Protein AF-A0A6A1VC28-F1 (afdb_monomer)

Solvent-accessible surface area (backbone atoms only — not comparable to full-atom values): 15682 Å² total; per-residue (Å²): 114,49,80,50,74,84,79,90,76,90,78,79,93,74,78,88,73,75,86,69,86,78,66,86,63,81,81,76,80,77,78,81,78,88,75,69,78,61,84,87,60,86,58,60,36,40,38,35,59,46,79,65,69,94,53,99,61,59,92,71,42,61,67,46,52,48,54,50,52,43,52,48,43,41,60,38,61,43,87,75,90,73,77,36,34,40,34,39,41,33,88,54,84,70,59,58,90,82,53,43,77,92,27,53,75,50,73,59,98,40,38,40,34,30,49,62,64,54,68,70,43,41,58,57,63,70,50,66,87,56,72,75,69,62,52,70,75,89,66,91,64,85,78,82,69,74,92,62,95,67,91,60,60,54,75,50,78,51,68,93,51,75,79,53,50,62,56,54,32,52,50,39,50,51,46,48,73,71,70,54,86,61,50,40,36,31,39,30,38,87,75,61,50,70,72,58,50,54,54,34,45,75,42,60,35,45,79,39,83,46,83,82,82,88,53,77,70,60,62,56,55,69,64,59,64,76,81,70,82,87,84,84,76,88,79,84,84,89,79,86,134

Nearest PDB structures (foldseek):
  6eql-assembly1_A  TM=7.906E-01  e=1.753E-03  Homo sapiens
  3usq-assembly1_A  TM=7.009E-01  e=9.261E-04  Oryctolagus cuniculus
  3v8z-assembly1_A  TM=6.984E-01  e=1.448E-03  Oryctolagus cuniculus
  3v91-assembly1_A  TM=7.271E-01  e=3.537E-03  Oryctolagus cuniculus
  3u2w-assembly1_A  TM=8.435E-01  e=8.643E-03  Homo sapiens

InterPro domains:
  IPR029044 Nucleotide-diphospho-sugar transferases [G3DSA:3.90.550.10] (148-233)
  IPR029044 Nucleotide-diphospho-sugar transferases [SSF53448] (149-220)
  IPR050587 GNT1/Glycosyltransferase 8 [PTHR11183] (60-217)

Radius of gyration: 25.9 Å; Cα contacts (8 Å, |Δi|>4): 248; chains: 1; bounding box: 63×84×58 Å

Organism: NCBI:txid262757

Structure (mmCIF, N/CA/C/O backbone):
data_AF-A0A6A1VC28-F1
#
_entry.id   AF-A0A6A1VC28-F1
#
loop_
_atom_site.group_PDB
_atom_site.id
_atom_site.type_symbol
_atom_site.label_atom_id
_atom_site.label_alt_id
_atom_site.label_comp_id
_atom_site.label_asym_id
_atom_site.label_entity_id
_atom_site.label_seq_id
_atom_site.pdbx_PDB_ins_code
_atom_site.Cartn_x
_atom_site.Cartn_y
_atom_site.Cartn_z
_atom_site.occupancy
_atom_site.B_iso_or_equiv
_atom_site.auth_seq_id
_atom_site.auth_comp_id
_atom_site.auth_asym_id
_atom_site.auth_atom_id
_atom_site.pdbx_PDB_model_num
ATOM 1 N N . MET A 1 1 ? -14.942 6.495 24.460 1.00 45.06 1 MET A N 1
ATOM 2 C CA . MET A 1 1 ? -15.465 6.037 23.156 1.00 45.06 1 MET A CA 1
ATOM 3 C C . MET A 1 1 ? -15.566 7.240 22.234 1.00 45.06 1 MET A C 1
ATOM 5 O O . MET A 1 1 ? -16.092 8.255 22.672 1.00 45.06 1 MET A O 1
ATOM 9 N N . LYS A 1 2 ? -15.018 7.169 21.015 1.00 62.69 2 LYS A N 1
ATOM 10 C CA . LYS A 1 2 ? -15.164 8.231 20.004 1.00 62.69 2 LYS A CA 1
ATOM 11 C C . LYS A 1 2 ? -15.854 7.648 18.775 1.00 62.69 2 LYS A C 1
ATOM 13 O O . LYS A 1 2 ? -15.396 6.627 18.265 1.00 62.69 2 LYS A O 1
ATOM 18 N N . VAL A 1 3 ? -16.956 8.271 18.365 1.00 65.94 3 VAL A N 1
ATOM 19 C CA . VAL A 1 3 ? -17.716 7.912 17.162 1.00 65.94 3 VAL A CA 1
ATOM 20 C C . VAL A 1 3 ? -17.261 8.832 16.035 1.00 65.94 3 VAL A C 1
ATOM 22 O O . VAL A 1 3 ? -17.147 10.041 16.242 1.00 65.94 3 VAL A O 1
ATOM 25 N N . ILE A 1 4 ? -16.933 8.255 14.882 1.00 67.50 4 ILE A N 1
ATOM 26 C CA . ILE A 1 4 ? -16.598 8.997 13.664 1.00 67.50 4 ILE A CA 1
ATOM 27 C C . ILE A 1 4 ? -17.710 8.731 12.649 1.00 67.50 4 ILE A C 1
ATOM 29 O O . ILE A 1 4 ? -17.839 7.606 12.161 1.00 67.50 4 ILE A O 1
ATOM 33 N N . ASP A 1 5 ? -18.470 9.775 12.330 1.00 46.88 5 ASP A N 1
ATOM 34 C CA . ASP A 1 5 ? -19.492 9.785 11.284 1.00 46.88 5 ASP A CA 1
ATOM 35 C C . ASP A 1 5 ? -19.112 10.796 10.192 1.00 46.88 5 ASP A C 1
ATOM 37 O O . ASP A 1 5 ? -18.352 11.737 10.432 1.00 46.88 5 ASP A O 1
ATOM 41 N N . LYS A 1 6 ? -19.617 10.591 8.970 1.00 43.94 6 LYS A N 1
ATOM 42 C CA . LYS A 1 6 ? -19.474 11.581 7.897 1.00 43.94 6 LYS A CA 1
ATOM 43 C C . LYS A 1 6 ? -20.422 12.752 8.150 1.00 43.94 6 LYS A C 1
ATOM 45 O O . LYS A 1 6 ? -21.631 12.561 8.065 1.00 43.94 6 LYS A O 1
ATOM 50 N N . GLU A 1 7 ? -19.884 13.956 8.309 1.00 37.84 7 GLU A N 1
ATOM 51 C CA . GLU A 1 7 ? -20.550 15.140 7.765 1.00 37.84 7 GLU A CA 1
ATOM 52 C C . GLU A 1 7 ? -20.275 15.177 6.259 1.00 37.84 7 GLU A C 1
ATOM 54 O O . GLU A 1 7 ? -19.157 14.956 5.789 1.00 37.84 7 GLU A O 1
ATOM 59 N N . THR A 1 8 ? -21.346 15.315 5.490 1.00 30.30 8 THR A N 1
ATOM 60 C CA . THR A 1 8 ? -21.352 15.280 4.032 1.00 30.30 8 THR A CA 1
ATOM 61 C C . THR A 1 8 ? -20.596 16.468 3.455 1.00 30.30 8 THR A C 1
ATOM 63 O O . THR A 1 8 ? -21.114 17.578 3.451 1.00 30.30 8 THR A O 1
ATOM 66 N N . GLU A 1 9 ? -19.424 16.216 2.877 1.00 31.88 9 GLU A N 1
ATOM 67 C CA . GLU A 1 9 ? -18.853 17.088 1.854 1.00 31.88 9 GLU A CA 1
ATOM 68 C C . GLU A 1 9 ? -18.898 16.335 0.519 1.00 31.88 9 GLU A C 1
ATOM 70 O O . GLU A 1 9 ? -18.236 15.314 0.313 1.00 31.88 9 GLU A O 1
ATOM 75 N N . THR A 1 10 ? -19.787 16.788 -0.362 1.00 27.52 10 THR A N 1
ATOM 76 C CA . THR A 1 10 ? -19.910 16.325 -1.743 1.00 27.52 10 THR A CA 1
ATOM 77 C C . THR A 1 10 ? -18.715 16.824 -2.542 1.00 27.52 10 THR A C 1
ATOM 79 O O . THR A 1 10 ? -18.535 18.033 -2.670 1.00 27.52 10 THR A O 1
ATOM 82 N N . ARG A 1 11 ? -17.928 15.918 -3.128 1.00 34.81 11 ARG A N 1
ATOM 83 C CA . ARG A 1 11 ? -17.074 16.257 -4.270 1.00 34.81 11 ARG A CA 1
ATOM 84 C C . ARG A 1 11 ? -17.215 15.219 -5.372 1.00 34.81 11 ARG A C 1
ATOM 86 O O . ARG A 1 11 ? -17.279 14.017 -5.111 1.00 34.81 11 ARG A O 1
ATOM 93 N N . GLU A 1 12 ? -17.363 15.754 -6.575 1.00 29.14 12 GLU A N 1
ATOM 94 C CA . GLU A 1 12 ? -17.651 15.066 -7.824 1.00 29.14 12 GLU A CA 1
ATOM 95 C C . GLU A 1 12 ? -16.444 14.279 -8.343 1.00 29.14 12 GLU A C 1
ATOM 97 O O . GLU A 1 12 ? -15.296 14.533 -7.980 1.00 29.14 12 GLU A O 1
ATOM 102 N N . ASN A 1 13 ? -16.752 13.295 -9.189 1.00 40.72 13 ASN A N 1
ATOM 103 C CA . ASN A 1 13 ? -15.807 12.450 -9.904 1.00 40.72 13 ASN A CA 1
ATOM 104 C C . ASN A 1 13 ? -14.750 13.284 -10.641 1.00 40.72 13 ASN A C 1
ATOM 106 O O . ASN A 1 13 ? -15.071 13.951 -11.620 1.00 40.72 13 ASN A O 1
ATOM 110 N N . GLN A 1 14 ? -13.482 13.114 -10.277 1.00 36.47 14 GLN A N 1
ATOM 111 C CA . GLN A 1 14 ? -12.381 13.292 -11.217 1.00 36.47 14 GLN A CA 1
ATOM 112 C C . GLN A 1 14 ? -11.717 11.934 -11.424 1.00 36.47 14 GLN A C 1
ATOM 114 O O . GLN A 1 14 ? -11.338 11.245 -10.473 1.00 36.47 14 GLN A O 1
ATOM 119 N N . GLY A 1 15 ? -11.723 11.503 -12.685 1.00 34.31 15 GLY A N 1
ATOM 120 C CA . GLY A 1 15 ? -11.126 10.254 -13.129 1.00 34.31 15 GLY A CA 1
ATOM 121 C C . GLY A 1 15 ? -9.631 10.234 -12.837 1.00 34.31 15 GLY A C 1
ATOM 122 O O . GLY A 1 15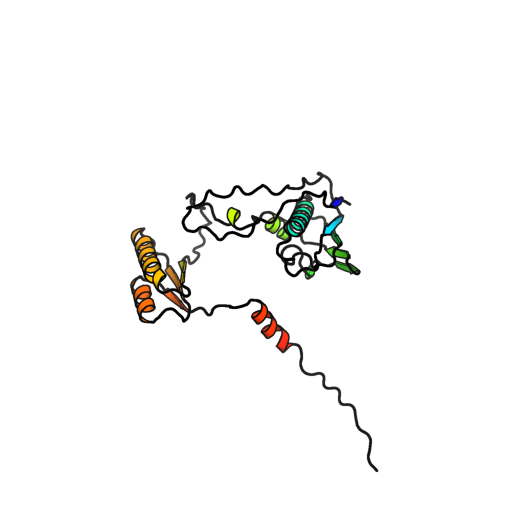 ? -8.983 11.270 -12.752 1.00 34.31 15 GLY A O 1
ATOM 123 N N . ILE A 1 16 ? -9.101 9.030 -12.651 1.00 35.44 16 ILE A N 1
ATOM 124 C CA . ILE A 1 16 ? -7.665 8.803 -12.520 1.00 35.44 16 ILE A CA 1
ATOM 125 C C . ILE A 1 16 ? -7.056 9.113 -13.888 1.00 35.44 16 ILE A C 1
ATOM 127 O O . ILE A 1 16 ? -7.179 8.299 -14.803 1.00 35.44 16 ILE A O 1
ATOM 131 N N . GLU A 1 17 ? -6.471 10.296 -14.033 1.00 38.69 17 GLU A N 1
ATOM 132 C CA . GLU A 1 17 ? -5.625 10.619 -15.177 1.00 38.69 17 GLU A CA 1
ATOM 133 C C . GLU A 1 17 ? -4.312 9.838 -15.068 1.00 38.69 17 GLU A C 1
ATOM 135 O O . GLU A 1 17 ? -3.842 9.515 -13.970 1.00 38.69 17 GLU A O 1
ATOM 140 N N . GLY A 1 18 ? -3.785 9.439 -16.227 1.00 45.19 18 GLY A N 1
ATOM 141 C CA . GLY A 1 18 ? -2.515 8.733 -16.328 1.00 45.19 18 GLY A CA 1
ATOM 142 C C . GLY A 1 18 ? -1.377 9.554 -15.728 1.00 45.19 18 GLY A C 1
ATOM 143 O O . GLY A 1 18 ? -1.487 10.763 -15.542 1.00 45.19 18 GLY A O 1
ATOM 144 N N . ILE A 1 19 ? -0.281 8.876 -15.401 1.00 47.19 19 ILE A N 1
ATOM 145 C CA . ILE A 1 19 ? 0.967 9.557 -15.070 1.00 47.19 19 ILE A CA 1
ATOM 146 C C . ILE A 1 19 ? 1.400 10.252 -16.363 1.00 47.19 19 ILE A C 1
ATOM 148 O O . ILE A 1 19 ? 1.674 9.575 -17.350 1.00 47.19 19 ILE A O 1
ATOM 152 N N . ASP A 1 20 ? 1.357 11.580 -16.373 1.00 42.03 20 ASP A N 1
ATOM 153 C CA . ASP A 1 20 ? 1.874 12.396 -17.466 1.00 42.03 20 ASP A CA 1
ATOM 154 C C . ASP A 1 20 ? 3.404 12.303 -17.446 1.00 42.03 20 ASP A C 1
ATOM 156 O O . ASP A 1 20 ? 4.078 13.015 -16.703 1.00 42.03 20 ASP A O 1
ATOM 160 N N . GLU A 1 21 ? 3.942 11.327 -18.182 1.00 52.62 21 GLU A N 1
ATOM 161 C CA . GLU A 1 21 ? 5.385 11.084 -18.287 1.00 52.62 21 GLU A CA 1
ATOM 162 C C . GLU A 1 21 ? 6.117 12.196 -19.060 1.00 52.62 21 GLU A C 1
ATOM 164 O O . GLU A 1 21 ? 7.345 12.258 -18.997 1.00 52.62 21 GLU A O 1
ATOM 169 N N . GLU A 1 22 ? 5.387 13.078 -19.754 1.00 56.31 22 GLU A N 1
ATOM 170 C CA . GLU A 1 22 ? 5.938 14.153 -20.588 1.00 56.31 22 GLU A CA 1
ATOM 171 C C . GLU A 1 22 ? 5.905 15.533 -19.891 1.00 56.31 22 GLU A C 1
ATOM 173 O O . GLU A 1 22 ? 6.433 16.499 -20.438 1.00 56.31 22 GLU A O 1
ATOM 178 N N . GLU A 1 23 ? 5.365 15.621 -18.661 1.00 51.72 23 GLU A N 1
ATOM 179 C CA . GLU A 1 23 ? 5.199 16.866 -17.876 1.00 51.72 23 GLU A CA 1
ATOM 180 C C . GLU A 1 23 ? 4.544 18.016 -18.680 1.00 51.72 23 GLU A C 1
ATOM 182 O O . GLU A 1 23 ? 4.812 19.196 -18.435 1.00 51.72 23 GLU A O 1
ATOM 187 N N . GLU A 1 24 ? 3.674 17.705 -19.647 1.00 47.59 24 GLU A N 1
ATOM 188 C CA . GLU A 1 24 ? 3.001 18.721 -20.468 1.00 47.59 24 GLU A CA 1
ATOM 189 C C . GLU A 1 24 ? 1.858 19.425 -19.714 1.00 47.59 24 GLU A C 1
ATOM 191 O O . GLU A 1 24 ? 1.453 20.535 -20.076 1.00 47.59 24 GLU A O 1
ATOM 196 N N . SER A 1 25 ? 1.340 18.807 -18.648 1.00 52.12 25 SER A N 1
ATOM 197 C CA . SER A 1 25 ? 0.241 19.329 -17.834 1.00 52.12 25 SER A CA 1
ATOM 198 C C . SER A 1 25 ? 0.698 19.985 -16.526 1.00 52.12 25 SER A C 1
ATOM 200 O O . SER A 1 25 ? 1.681 19.601 -15.888 1.00 52.12 25 SER A O 1
ATOM 202 N N . GLU A 1 26 ? -0.054 21.001 -16.084 1.00 52.16 26 GLU A N 1
ATOM 203 C CA . GLU A 1 26 ? 0.164 21.618 -14.776 1.00 52.16 26 GLU A CA 1
ATOM 204 C C . GLU A 1 26 ? 0.023 20.571 -13.666 1.00 52.16 26 GLU A C 1
ATOM 206 O O . GLU A 1 26 ? -1.022 19.942 -13.502 1.00 52.16 26 GLU A O 1
ATOM 211 N N . VAL A 1 27 ? 1.081 20.424 -12.865 1.00 53.28 27 VAL A N 1
ATOM 212 C CA . VAL A 1 27 ? 1.153 19.484 -11.746 1.00 53.28 27 VAL A CA 1
ATOM 213 C C . VAL A 1 27 ? -0.081 19.647 -10.836 1.00 53.28 27 VAL A C 1
ATOM 215 O O . VAL A 1 27 ? -0.171 20.641 -10.105 1.00 53.28 27 VAL A O 1
ATOM 218 N N . PRO A 1 28 ? -1.012 18.672 -10.786 1.00 52.62 28 PRO A N 1
ATOM 219 C CA . PRO A 1 28 ? -2.287 18.853 -10.100 1.00 52.62 28 PRO A CA 1
ATOM 220 C C . PRO A 1 28 ? -2.059 19.081 -8.607 1.00 52.62 28 PRO A C 1
ATOM 222 O O . PRO A 1 28 ? -1.334 18.326 -7.963 1.00 52.62 28 PRO A O 1
ATOM 225 N N . VAL A 1 29 ? -2.645 20.118 -8.010 1.00 56.31 29 VAL A N 1
ATOM 226 C CA . VAL A 1 29 ? -2.487 20.367 -6.569 1.00 56.31 29 VAL A CA 1
ATOM 227 C C . VAL A 1 29 ? -3.268 19.307 -5.797 1.00 56.31 29 VAL A C 1
ATOM 229 O O . VAL A 1 29 ? -4.498 19.306 -5.799 1.00 56.31 29 VAL A O 1
ATOM 232 N N . CYS A 1 30 ? -2.565 18.402 -5.111 1.00 55.56 30 CYS A N 1
ATOM 233 C CA . CYS A 1 30 ? -3.236 17.436 -4.249 1.00 55.56 30 CYS A CA 1
ATOM 234 C C . CYS A 1 30 ? -3.843 18.151 -3.034 1.00 55.56 30 CYS A C 1
ATOM 236 O O . CYS A 1 30 ? -3.103 18.772 -2.261 1.00 55.56 30 CYS A O 1
ATOM 238 N N . PRO A 1 31 ? -5.167 18.052 -2.821 1.00 63.78 31 PRO A N 1
ATOM 239 C CA . PRO A 1 31 ? -5.774 18.563 -1.607 1.00 63.78 31 PRO A CA 1
ATOM 240 C C . PRO A 1 31 ? -5.264 17.753 -0.414 1.00 63.78 31 PRO A C 1
ATOM 242 O O . PRO A 1 31 ? -5.161 16.526 -0.464 1.00 63.78 31 PRO A O 1
ATOM 245 N N . SER A 1 32 ? -4.948 18.441 0.681 1.00 64.38 32 SER A N 1
ATOM 246 C CA . SER A 1 32 ? -4.548 17.757 1.908 1.00 64.38 32 SER A CA 1
ATOM 247 C C . SER A 1 32 ? -5.741 17.016 2.509 1.00 64.38 32 SER A C 1
ATOM 249 O O . SER A 1 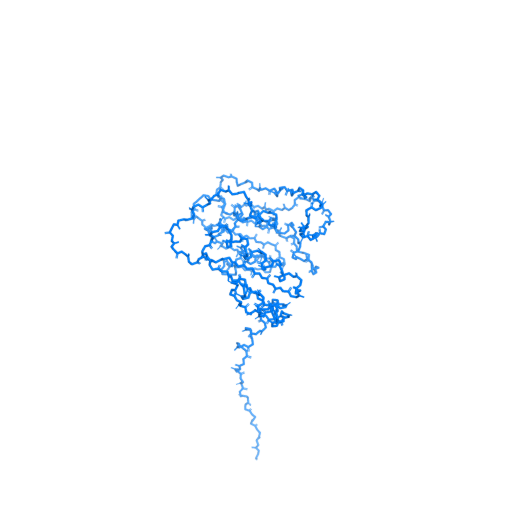32 ? -6.835 17.563 2.648 1.00 64.38 32 SER A O 1
ATOM 251 N N . LEU A 1 33 ? -5.535 15.750 2.874 1.00 66.50 33 LEU A N 1
ATOM 252 C CA . LEU A 1 33 ? -6.558 14.983 3.574 1.00 66.50 33 LEU A CA 1
ATOM 253 C C . LEU A 1 33 ? -6.699 15.512 5.012 1.00 66.50 33 LEU A C 1
ATOM 255 O O . LEU A 1 33 ? -5.687 15.606 5.721 1.00 66.50 33 LEU A O 1
ATOM 259 N N . PRO A 1 34 ? -7.922 15.816 5.486 1.00 69.81 34 PRO A N 1
ATOM 260 C CA . PRO A 1 34 ? -8.116 16.333 6.833 1.00 69.81 34 PRO A CA 1
ATOM 261 C C . PRO A 1 34 ? -7.683 15.292 7.873 1.00 69.81 34 PRO A C 1
ATOM 263 O O . PRO A 1 34 ? -8.232 14.198 7.967 1.00 69.81 34 PRO A O 1
ATOM 266 N N . LYS A 1 35 ? -6.664 15.612 8.676 1.00 70.94 35 LYS A N 1
ATOM 267 C CA . LYS A 1 35 ? -6.182 14.720 9.739 1.00 70.94 35 LYS A CA 1
ATOM 268 C C . LYS A 1 35 ? -6.944 14.994 11.031 1.00 70.94 35 LYS A C 1
ATOM 270 O O . LYS A 1 35 ? -6.901 16.103 11.565 1.00 70.94 35 LYS A O 1
ATOM 275 N N . LEU A 1 36 ? -7.595 13.967 11.574 1.00 73.69 36 LEU A N 1
ATOM 276 C CA . LEU A 1 36 ? -8.212 14.056 12.895 1.00 73.69 36 LEU A CA 1
ATOM 277 C C . LEU A 1 36 ? -7.126 14.224 13.962 1.00 73.69 36 LEU A C 1
ATOM 279 O O . LEU A 1 36 ? -6.265 13.361 14.131 1.00 73.69 36 LEU A O 1
ATOM 283 N N . LYS A 1 37 ? -7.188 15.322 14.720 1.00 68.88 37 LYS A N 1
ATOM 284 C CA . LYS A 1 37 ? -6.348 15.485 15.908 1.00 68.88 37 LYS A CA 1
ATOM 285 C C . LYS A 1 37 ? -6.863 14.567 17.016 1.00 68.88 37 LYS A C 1
ATOM 287 O O . LYS A 1 37 ? -8.043 14.597 17.382 1.00 68.88 37 LYS A O 1
ATOM 292 N N . GLY A 1 38 ? -5.964 13.736 17.541 1.00 66.69 38 GLY A N 1
ATOM 293 C CA . GLY A 1 38 ? -6.243 12.907 18.704 1.00 66.69 38 GLY A CA 1
ATOM 294 C C . GLY A 1 38 ? -6.594 13.791 19.904 1.00 66.69 38 GLY A C 1
ATOM 295 O O . GLY A 1 38 ? -5.938 14.811 20.107 1.00 66.69 38 GLY A O 1
ATOM 296 N N . PRO A 1 39 ? -7.607 13.439 20.710 1.00 65.69 39 PRO A N 1
ATOM 297 C CA . PRO A 1 39 ? -8.120 14.310 21.768 1.00 65.69 39 PRO A CA 1
ATOM 298 C C . PRO A 1 39 ? -7.169 14.466 22.974 1.00 65.69 39 PRO A C 1
ATOM 300 O O . PRO A 1 39 ? -7.602 14.909 24.030 1.00 65.69 39 PRO A O 1
ATOM 303 N N . GLY A 1 40 ? -5.896 14.063 22.871 1.00 65.12 40 GLY A N 1
ATOM 304 C CA . GLY A 1 40 ? -4.913 14.078 23.966 1.00 65.12 40 GLY A CA 1
ATOM 305 C C . GLY A 1 40 ? -5.215 13.106 25.115 1.00 65.12 40 GLY A C 1
ATOM 306 O O . GLY A 1 40 ? -4.324 12.784 25.894 1.00 65.12 40 GLY A O 1
ATOM 307 N N . ILE A 1 41 ? -6.448 12.605 25.186 1.00 68.31 41 ILE A N 1
ATOM 308 C CA . ILE A 1 41 ? -6.937 11.595 26.121 1.00 68.31 41 ILE A CA 1
ATOM 309 C C . ILE A 1 41 ? -6.822 10.187 25.537 1.00 68.31 41 ILE A C 1
ATOM 311 O O . ILE A 1 41 ? -6.838 9.975 24.320 1.00 68.31 41 ILE A O 1
ATOM 315 N N . ARG A 1 42 ? -6.743 9.208 26.436 1.00 74.12 42 ARG A N 1
ATOM 316 C CA . ARG A 1 42 ? -6.736 7.786 26.101 1.00 74.12 42 ARG A CA 1
ATOM 317 C C . ARG A 1 42 ? -8.095 7.358 25.534 1.00 74.12 42 ARG A C 1
ATOM 319 O O . ARG A 1 42 ? -9.139 7.708 26.078 1.00 74.12 42 ARG A O 1
ATOM 326 N N . LEU A 1 43 ? -8.071 6.592 24.443 1.00 78.75 43 LEU A N 1
ATOM 327 C CA . LEU A 1 43 ? -9.258 6.019 23.809 1.00 78.75 43 LEU A CA 1
ATOM 328 C C . LEU A 1 43 ? -9.148 4.493 23.813 1.00 78.75 43 LEU A C 1
ATOM 330 O O . LEU A 1 43 ? -8.328 3.940 23.087 1.00 78.75 43 LEU A O 1
ATOM 334 N N . ASP A 1 44 ? -9.986 3.821 24.603 1.00 83.94 44 ASP A N 1
ATOM 335 C CA . ASP A 1 44 ? -10.010 2.349 24.648 1.00 83.94 44 ASP A CA 1
ATOM 336 C C . ASP A 1 44 ? -10.852 1.734 23.516 1.00 83.94 44 ASP A C 1
ATOM 338 O O . ASP A 1 44 ? -10.614 0.595 23.114 1.00 83.94 44 ASP A O 1
ATOM 342 N N . LEU A 1 45 ? -11.815 2.498 22.980 1.00 89.31 45 LEU A N 1
ATOM 343 C CA . LEU A 1 45 ? -12.700 2.096 21.885 1.00 89.31 45 LEU A CA 1
ATOM 344 C C . LEU A 1 45 ? -12.945 3.254 20.909 1.00 89.31 45 LEU A C 1
AT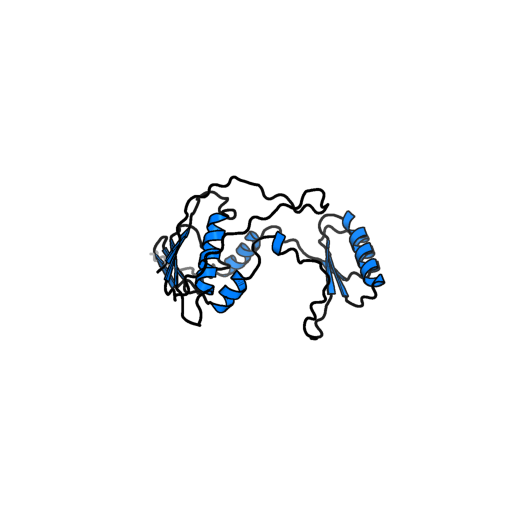OM 346 O O . LEU A 1 45 ? -13.370 4.349 21.308 1.00 89.31 45 LEU A O 1
ATOM 350 N N . ILE A 1 46 ? -12.726 2.978 19.626 1.00 90.94 46 ILE A N 1
ATOM 351 C CA . ILE 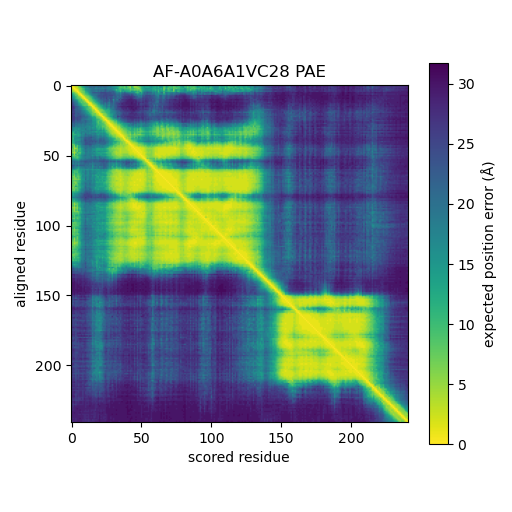A 1 46 ? -13.011 3.862 18.494 1.00 90.94 46 ILE A CA 1
ATOM 352 C C . ILE A 1 46 ? -14.065 3.171 17.629 1.00 90.94 46 ILE A C 1
ATOM 354 O O . ILE A 1 46 ? -13.830 2.069 17.145 1.00 90.94 46 ILE A O 1
ATOM 358 N N . ALA A 1 47 ? -15.218 3.807 17.437 1.00 93.44 47 ALA A N 1
ATOM 359 C CA . ALA A 1 47 ? -16.302 3.273 16.620 1.00 93.44 47 ALA A CA 1
ATOM 360 C C . ALA A 1 47 ? -16.446 4.094 15.336 1.00 93.44 47 ALA A C 1
ATOM 362 O O . ALA A 1 47 ? -16.433 5.326 15.369 1.00 93.44 47 ALA A O 1
ATOM 363 N N . VAL A 1 48 ? -16.567 3.411 14.201 1.00 93.31 48 VAL A N 1
ATOM 364 C CA . VAL A 1 48 ? -16.566 4.030 12.874 1.00 93.31 48 VAL A CA 1
ATOM 365 C C . VAL A 1 48 ? -17.649 3.397 12.022 1.00 93.31 48 VAL A C 1
ATOM 367 O O . VAL A 1 48 ? -17.646 2.187 11.781 1.00 93.31 48 VAL A O 1
ATOM 370 N N . LYS A 1 49 ? -18.559 4.220 11.507 1.00 93.12 49 LYS A N 1
ATOM 371 C CA . LYS A 1 49 ? -19.546 3.783 10.524 1.00 93.12 49 LYS A CA 1
ATOM 372 C C . LYS A 1 49 ? -18.975 3.989 9.127 1.00 93.12 49 LYS A C 1
ATOM 374 O O . LYS A 1 49 ? -18.785 5.121 8.688 1.00 93.12 49 LYS A O 1
ATOM 379 N N . LEU A 1 50 ? -18.680 2.898 8.419 1.00 90.06 50 LEU A N 1
ATOM 380 C CA . LEU A 1 50 ? -18.115 3.001 7.072 1.00 90.06 50 LEU A CA 1
ATOM 381 C C . LEU A 1 50 ? -19.223 2.945 6.018 1.00 90.06 50 LEU A C 1
ATOM 383 O O . LEU A 1 50 ? -20.046 2.022 6.051 1.00 90.06 50 LEU A O 1
ATOM 387 N N . PRO A 1 51 ? -19.222 3.870 5.041 1.00 87.31 51 PRO A N 1
ATOM 388 C CA . PRO A 1 51 ? -20.093 3.746 3.883 1.00 87.31 51 PRO A CA 1
ATOM 389 C C . PRO A 1 51 ? -19.749 2.454 3.131 1.00 87.31 51 PRO A C 1
ATOM 391 O O . PRO A 1 51 ? -18.588 2.053 3.033 1.00 87.31 51 PRO A O 1
ATOM 394 N N . CYS A 1 52 ? -20.771 1.788 2.611 1.00 83.81 52 CYS A N 1
ATOM 395 C CA . CYS A 1 52 ? -20.626 0.598 1.788 1.00 83.81 52 CYS A CA 1
ATOM 396 C C . CYS A 1 52 ? -21.627 0.718 0.645 1.00 83.81 52 CYS A C 1
ATOM 398 O O . CYS A 1 52 ? -22.835 0.643 0.870 1.00 83.81 52 CYS A O 1
ATOM 400 N N . ARG A 1 53 ? -21.119 0.990 -0.560 1.00 77.38 53 ARG A N 1
ATOM 401 C CA . ARG A 1 53 ? -21.907 0.960 -1.794 1.00 77.38 53 ARG A CA 1
ATOM 402 C C . ARG A 1 53 ? -21.835 -0.456 -2.362 1.00 77.38 53 ARG A C 1
ATOM 404 O O . ARG A 1 53 ? -20.757 -1.039 -2.389 1.00 77.38 53 ARG A O 1
ATOM 411 N N . ASN A 1 54 ? -22.969 -0.986 -2.815 1.00 66.50 54 ASN A N 1
ATOM 412 C CA . ASN A 1 54 ? -23.060 -2.328 -3.406 1.00 66.50 54 ASN A CA 1
ATOM 413 C C . ASN A 1 54 ? -22.610 -2.366 -4.882 1.00 66.50 54 ASN A C 1
ATOM 415 O O . ASN A 1 54 ? -22.729 -3.392 -5.541 1.00 66.50 54 ASN A O 1
ATOM 419 N N . GLU A 1 55 ? -22.120 -1.248 -5.415 1.00 59.41 55 GLU A N 1
ATOM 420 C CA . GLU A 1 55 ? -21.674 -1.108 -6.800 1.00 59.41 55 GLU A CA 1
ATOM 421 C C . GLU A 1 55 ? -20.209 -1.553 -6.935 1.00 59.41 55 GLU A C 1
ATOM 423 O O . GLU A 1 55 ? -19.385 -1.288 -6.055 1.00 59.41 55 GLU A O 1
ATOM 428 N N . GLY A 1 56 ? -19.858 -2.194 -8.056 1.00 55.16 56 GLY A N 1
ATOM 429 C CA . GLY A 1 56 ? -18.532 -2.778 -8.337 1.00 55.16 56 GLY A CA 1
ATOM 430 C C . GLY A 1 56 ? -17.322 -1.827 -8.268 1.00 55.16 56 GLY A C 1
ATOM 431 O O . GLY A 1 56 ? -16.194 -2.273 -8.437 1.00 55.16 56 GLY A O 1
ATOM 432 N N . ASN A 1 57 ? -17.527 -0.544 -7.954 1.00 56.09 57 ASN A N 1
ATOM 433 C CA . ASN A 1 57 ? -16.504 0.495 -7.790 1.00 56.09 57 ASN A CA 1
ATOM 434 C C . ASN A 1 57 ? -16.119 0.775 -6.320 1.00 56.09 57 ASN A C 1
ATOM 436 O O . ASN A 1 57 ? -15.593 1.842 -6.001 1.00 56.09 57 ASN A O 1
ATOM 440 N N . TRP A 1 58 ? -16.352 -0.163 -5.397 1.00 55.84 58 TRP A N 1
ATOM 441 C CA . TRP A 1 58 ? -16.047 0.012 -3.967 1.00 55.84 58 TRP A CA 1
ATOM 442 C C . TRP A 1 58 ? -14.560 0.268 -3.650 1.00 55.84 58 TRP A C 1
ATOM 444 O O . TRP A 1 58 ? -14.265 0.827 -2.592 1.00 55.84 58 TRP A O 1
ATOM 454 N N . SER A 1 59 ? -13.627 -0.108 -4.538 1.00 55.56 59 SER A N 1
ATOM 455 C CA . SER A 1 59 ? -12.185 0.155 -4.372 1.00 55.56 59 SER A CA 1
ATOM 456 C C . SER A 1 59 ? -11.811 1.633 -4.544 1.00 55.56 59 SER A C 1
ATOM 458 O O . SER A 1 59 ? -10.739 2.041 -4.105 1.00 55.56 59 SER A O 1
ATOM 460 N N . ARG A 1 60 ? -12.704 2.443 -5.132 1.00 64.62 60 ARG A N 1
ATOM 461 C CA . ARG A 1 60 ? -12.511 3.880 -5.383 1.00 64.62 60 ARG A CA 1
ATOM 462 C C . ARG A 1 60 ? -13.245 4.786 -4.389 1.00 64.62 60 ARG A C 1
ATOM 464 O O . ARG A 1 60 ? -13.293 5.996 -4.587 1.00 64.62 60 ARG A O 1
ATOM 471 N N . ASP A 1 61 ? -13.815 4.242 -3.310 1.00 76.44 61 ASP A N 1
ATOM 472 C CA . ASP A 1 61 ? -14.467 5.067 -2.284 1.00 76.44 61 ASP A CA 1
ATOM 473 C C . ASP A 1 61 ? -13.414 5.764 -1.403 1.0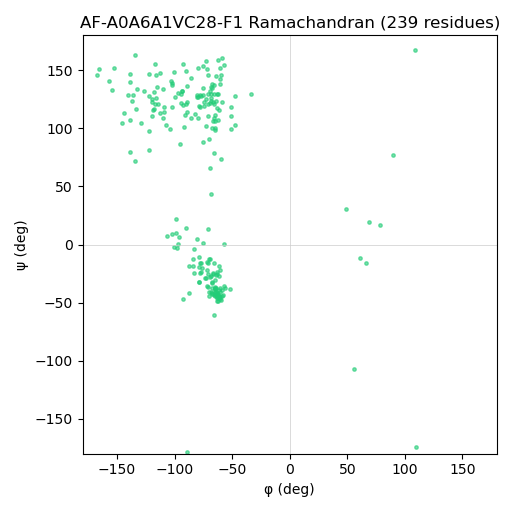0 76.44 61 ASP A C 1
ATOM 475 O O . ASP A 1 61 ? -12.996 5.263 -0.353 1.00 76.44 61 ASP A O 1
ATOM 479 N N . VAL A 1 62 ? -12.994 6.952 -1.851 1.00 79.62 62 VAL A N 1
ATOM 480 C CA . VAL A 1 62 ? -12.037 7.835 -1.163 1.00 79.62 62 VAL A CA 1
ATOM 481 C C . VAL A 1 62 ? -12.463 8.090 0.275 1.00 79.62 62 VAL A C 1
ATOM 483 O O . VAL A 1 62 ? -11.640 8.118 1.185 1.00 79.62 62 VAL A O 1
ATOM 486 N N . ALA A 1 63 ? -13.759 8.234 0.515 1.00 82.62 63 ALA A N 1
ATOM 487 C CA . ALA A 1 63 ? -14.256 8.596 1.823 1.00 82.62 63 ALA A CA 1
ATOM 488 C C . ALA A 1 63 ? -14.275 7.392 2.784 1.00 82.62 63 ALA A C 1
ATOM 490 O O . ALA A 1 63 ? -14.007 7.549 3.976 1.00 82.62 63 ALA A O 1
ATOM 491 N N . ARG A 1 64 ? -14.506 6.172 2.280 1.00 87.12 64 ARG A N 1
ATOM 492 C CA . ARG A 1 64 ? -14.278 4.927 3.035 1.00 87.12 64 ARG A CA 1
ATOM 493 C C . ARG A 1 64 ? -12.800 4.724 3.365 1.00 87.12 64 ARG A C 1
ATOM 495 O O . ARG A 1 64 ? -12.491 4.277 4.471 1.00 87.12 64 ARG A O 1
ATOM 502 N N . LEU A 1 65 ? -11.900 5.015 2.426 1.00 86.06 65 LEU A N 1
ATOM 503 C CA . LEU A 1 65 ? -10.455 4.955 2.655 1.00 86.06 65 LEU A CA 1
ATOM 504 C C . LEU A 1 65 ? -10.040 5.971 3.726 1.00 86.06 65 LEU A C 1
ATOM 506 O O . LEU A 1 65 ? -9.384 5.615 4.704 1.00 86.06 65 LEU A O 1
ATOM 510 N N . HIS A 1 66 ? -10.495 7.212 3.579 1.00 86.00 66 HIS A N 1
ATOM 511 C CA . HIS A 1 66 ? -10.182 8.306 4.483 1.00 86.00 66 HIS A CA 1
ATOM 512 C C . HIS A 1 66 ? -10.633 8.023 5.921 1.00 86.00 66 HIS A C 1
ATOM 514 O O . HIS A 1 66 ? -9.830 8.148 6.842 1.00 86.00 66 HIS A O 1
ATOM 520 N N . LEU A 1 67 ? -11.871 7.555 6.126 1.00 90.12 67 LEU A N 1
ATOM 521 C CA . LEU A 1 67 ? -12.375 7.188 7.457 1.00 90.12 67 LEU A CA 1
ATOM 522 C C . LEU A 1 67 ? -11.533 6.095 8.123 1.00 90.12 67 LEU A C 1
ATOM 524 O O . LEU A 1 67 ? -11.276 6.149 9.323 1.00 90.12 67 LEU A O 1
ATOM 528 N N . GLN A 1 68 ? -11.086 5.109 7.347 1.00 90.88 68 GLN A N 1
ATOM 529 C CA . GLN A 1 68 ? -10.256 4.020 7.855 1.00 90.88 68 GLN A CA 1
ATOM 530 C C . GLN A 1 68 ? -8.847 4.486 8.228 1.00 90.88 68 GLN A C 1
ATOM 532 O O . GLN A 1 68 ? -8.349 4.103 9.286 1.00 90.88 68 GLN A O 1
ATOM 537 N N . ILE A 1 69 ? -8.230 5.350 7.418 1.00 89.81 69 ILE A N 1
ATOM 538 C CA . ILE A 1 69 ? -6.931 5.964 7.734 1.00 89.81 69 ILE A CA 1
ATOM 539 C C . ILE A 1 69 ? -7.055 6.877 8.957 1.00 89.81 69 ILE A C 1
ATOM 541 O O . ILE A 1 69 ? -6.210 6.830 9.847 1.00 89.81 69 ILE A O 1
ATOM 545 N N . ALA A 1 70 ? -8.124 7.667 9.046 1.00 89.38 70 ALA A N 1
ATOM 546 C CA . ALA A 1 70 ? -8.376 8.548 10.179 1.00 89.38 70 ALA A CA 1
ATOM 547 C C . ALA A 1 70 ? -8.572 7.754 11.483 1.00 89.38 70 ALA A C 1
ATOM 549 O O . ALA A 1 70 ? -8.003 8.108 12.517 1.00 89.38 70 ALA A O 1
ATOM 550 N N . ALA A 1 71 ? -9.310 6.642 11.432 1.00 91.00 71 ALA A N 1
ATOM 551 C CA . ALA A 1 71 ? -9.484 5.735 12.563 1.00 91.00 71 ALA A CA 1
ATOM 552 C C . ALA A 1 71 ? -8.167 5.063 12.981 1.00 91.00 71 ALA A C 1
ATOM 554 O O . ALA A 1 71 ? -7.844 5.021 14.169 1.00 91.00 71 ALA A O 1
ATOM 555 N N . ALA A 1 72 ? -7.381 4.593 12.007 1.00 90.81 72 ALA A N 1
ATOM 556 C CA . ALA A 1 72 ? -6.058 4.025 12.244 1.00 90.81 72 ALA A CA 1
ATOM 557 C C . ALA A 1 72 ? -5.105 5.053 12.872 1.00 90.81 72 ALA A C 1
ATOM 559 O O . ALA A 1 72 ? -4.438 4.749 13.859 1.00 90.8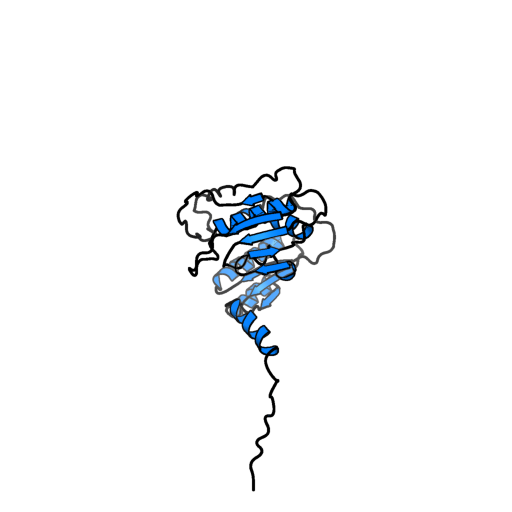1 72 ALA A O 1
ATOM 560 N N . GLY A 1 73 ? -5.085 6.285 12.358 1.00 88.69 73 GLY A N 1
ATOM 561 C CA . GLY A 1 73 ? -4.280 7.378 12.900 1.00 88.69 73 GLY A CA 1
ATOM 562 C C . GLY A 1 73 ? -4.692 7.779 14.310 1.00 88.69 73 GLY A C 1
ATOM 563 O O . GLY A 1 73 ? -3.832 8.025 15.154 1.00 88.69 73 GLY A O 1
ATOM 564 N N . LEU A 1 74 ? -5.990 7.759 14.609 1.00 88.19 74 LEU A N 1
ATOM 565 C CA . LEU A 1 74 ? -6.490 8.021 15.954 1.00 88.19 74 LEU A CA 1
ATOM 566 C C . LEU A 1 74 ?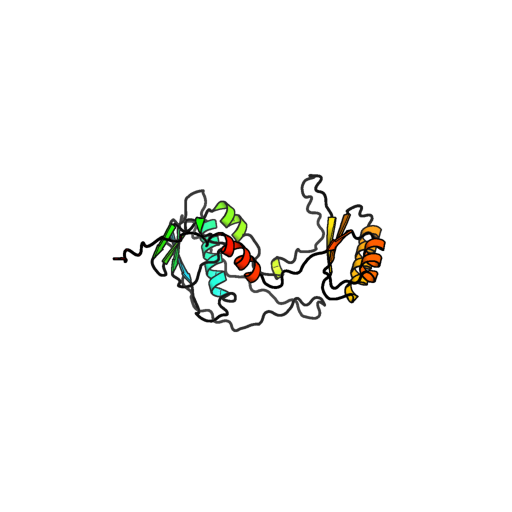 -6.060 6.929 16.945 1.00 88.19 74 LEU A C 1
ATOM 568 O O . LEU A 1 74 ? -5.613 7.247 18.047 1.00 88.19 74 LEU A O 1
ATOM 572 N N . ALA A 1 75 ? -6.142 5.657 16.545 1.00 88.12 75 ALA A N 1
ATOM 573 C CA . ALA A 1 75 ? -5.667 4.534 17.350 1.00 88.12 75 ALA A CA 1
ATOM 574 C C . ALA A 1 75 ? -4.147 4.607 17.580 1.00 88.12 75 ALA A C 1
ATOM 576 O O . ALA A 1 75 ? -3.669 4.478 18.710 1.00 88.12 75 ALA A O 1
ATOM 577 N N . ALA A 1 76 ? -3.396 4.902 16.517 1.00 87.19 76 ALA A N 1
ATOM 578 C CA . ALA A 1 76 ? -1.946 5.062 16.525 1.00 87.19 76 ALA A CA 1
ATOM 579 C C . ALA A 1 76 ? -1.467 6.263 17.368 1.00 87.19 76 ALA A C 1
ATOM 581 O O . ALA A 1 76 ? -0.386 6.198 17.957 1.00 87.19 76 ALA A O 1
ATOM 582 N N . SER A 1 77 ? -2.271 7.331 17.462 1.00 80.94 77 SER A N 1
ATOM 583 C CA . SER A 1 77 ? -1.973 8.554 18.225 1.00 80.94 77 SER A CA 1
ATOM 584 C C . SER A 1 77 ? -2.033 8.369 19.745 1.00 80.94 77 SER A C 1
ATOM 586 O O . SER A 1 77 ? -1.567 9.247 20.477 1.00 80.94 77 SER A O 1
ATOM 588 N N . SER A 1 78 ? -2.622 7.280 20.243 1.00 73.31 78 SER A N 1
ATOM 589 C CA . SER A 1 78 ? -2.635 6.998 21.678 1.00 73.31 78 SER A CA 1
ATOM 590 C C . SER A 1 78 ? -1.199 6.806 22.186 1.00 73.31 78 SER A C 1
ATOM 592 O O . SER A 1 78 ? -0.406 6.084 21.581 1.00 73.31 78 SER A O 1
ATOM 594 N N . LYS A 1 79 ? -0.818 7.498 23.268 1.00 65.19 79 LYS A N 1
ATOM 595 C CA . LYS A 1 79 ? 0.515 7.359 23.876 1.00 65.19 79 LYS A CA 1
ATOM 596 C C . LYS A 1 79 ? 0.548 6.105 24.754 1.00 65.19 79 LYS A C 1
ATOM 598 O O . LYS A 1 79 ? -0.298 5.943 25.629 1.00 65.19 79 LYS A O 1
ATOM 603 N N . GLY A 1 80 ? 1.545 5.247 24.538 1.00 64.50 80 GLY A N 1
ATOM 604 C CA . GLY A 1 80 ? 1.766 4.016 25.307 1.00 64.50 80 GLY A CA 1
ATOM 605 C C . GLY A 1 80 ? 1.488 2.726 24.529 1.00 64.50 80 GLY A C 1
ATOM 606 O O . GLY A 1 80 ? 1.253 2.754 23.319 1.00 64.50 80 GLY A O 1
ATOM 607 N N . LEU A 1 81 ? 1.565 1.601 25.248 1.00 64.56 81 LEU A N 1
ATOM 608 C CA . LEU A 1 81 ? 1.360 0.231 24.750 1.00 64.56 81 LEU A CA 1
ATOM 609 C C . LEU A 1 81 ? -0.056 -0.305 25.044 1.00 64.56 81 LEU A C 1
ATOM 611 O O . LEU A 1 81 ? -0.311 -1.501 24.916 1.00 64.56 81 LEU A O 1
ATOM 615 N N . TYR A 1 82 ? -0.965 0.560 25.502 1.00 73.44 82 TYR A N 1
ATOM 616 C CA . TYR A 1 82 ? -2.308 0.149 25.897 1.00 73.44 82 TYR A CA 1
ATOM 617 C C . TYR A 1 82 ? -3.127 -0.292 24.678 1.00 73.44 82 TYR A C 1
ATOM 619 O O . TYR A 1 82 ? -3.099 0.390 23.654 1.00 73.44 82 TYR A O 1
ATOM 627 N N . PRO A 1 83 ? -3.868 -1.409 24.771 1.00 79.38 83 PRO A N 1
ATOM 628 C CA . PRO A 1 83 ? -4.651 -1.909 23.651 1.00 79.38 83 PRO A CA 1
ATOM 629 C C . PRO A 1 83 ? -5.819 -0.965 23.346 1.00 79.38 83 PRO A C 1
ATOM 631 O O . PRO A 1 83 ? -6.602 -0.637 24.236 1.00 79.38 83 PRO A O 1
ATOM 634 N N . ALA A 1 84 ? -5.957 -0.572 22.081 1.00 87.19 84 ALA A N 1
ATOM 635 C CA . ALA A 1 84 ? -7.131 0.128 21.569 1.00 87.19 84 ALA A CA 1
ATOM 636 C C . ALA A 1 84 ? -7.998 -0.847 20.764 1.00 87.19 84 ALA A C 1
ATOM 638 O O . ALA A 1 84 ? -7.469 -1.668 20.013 1.00 87.19 84 ALA A O 1
ATOM 639 N N . HIS A 1 85 ? -9.318 -0.742 20.900 1.00 92.06 85 HIS A N 1
ATOM 640 C CA . HIS A 1 85 ? -10.276 -1.502 20.101 1.00 92.06 85 HIS A CA 1
ATOM 641 C C . HIS A 1 85 ? -10.874 -0.612 19.012 1.00 92.06 85 HIS A C 1
ATOM 643 O O . HIS A 1 85 ? -11.203 0.552 19.260 1.00 92.06 85 HIS A O 1
ATOM 649 N N . LEU A 1 86 ? -11.035 -1.159 17.809 1.00 93.31 86 LEU A N 1
ATOM 650 C CA . LEU A 1 86 ? -11.731 -0.497 16.708 1.00 93.31 86 LEU A CA 1
ATOM 651 C C . LEU A 1 86 ? -12.981 -1.284 16.346 1.00 93.31 86 LEU A C 1
ATOM 653 O O . LEU A 1 86 ? -12.901 -2.470 16.050 1.00 93.31 86 LEU A O 1
ATOM 657 N N . LEU A 1 87 ? -14.123 -0.609 16.335 1.00 95.44 87 LEU A N 1
ATOM 658 C CA . LEU A 1 87 ? -15.402 -1.162 15.920 1.00 95.44 87 LEU A CA 1
ATOM 659 C C . LEU A 1 87 ? -15.811 -0.542 14.584 1.00 95.44 87 LEU A C 1
ATOM 661 O O . LEU A 1 87 ? -16.100 0.652 14.520 1.00 95.44 87 LEU A O 1
ATOM 665 N N . PHE A 1 88 ? -15.870 -1.347 13.529 1.00 94.88 88 PHE A N 1
ATOM 666 C CA . PHE A 1 88 ? -16.399 -0.928 12.235 1.00 94.88 88 PHE A CA 1
ATOM 667 C C . PHE A 1 88 ? -17.833 -1.407 12.063 1.00 94.88 88 PHE A C 1
ATOM 669 O O . PHE A 1 88 ? -18.106 -2.598 12.173 1.00 94.88 88 PHE A O 1
ATOM 676 N N . VAL A 1 89 ? -18.740 -0.488 11.741 1.00 94.75 89 VAL A N 1
ATOM 677 C CA . VAL A 1 89 ? -20.123 -0.814 11.377 1.00 94.75 89 VAL A CA 1
ATOM 678 C C . VAL A 1 89 ? -20.265 -0.676 9.868 1.00 94.75 89 VAL A C 1
ATOM 680 O O . VAL A 1 89 ? -20.359 0.437 9.344 1.00 94.75 89 VAL A O 1
ATOM 683 N N . THR A 1 90 ? -20.216 -1.802 9.156 1.00 90.62 90 THR A N 1
ATOM 684 C CA . THR A 1 90 ? -20.293 -1.852 7.693 1.00 90.62 90 THR A CA 1
ATOM 685 C C . THR A 1 90 ? -20.565 -3.258 7.152 1.00 90.62 90 THR A C 1
ATOM 687 O O . THR A 1 90 ? -20.173 -4.263 7.743 1.00 90.62 90 THR A O 1
ATOM 690 N N . LYS A 1 91 ? -21.222 -3.329 5.988 1.00 88.00 91 LYS A N 1
ATOM 691 C CA . LYS A 1 91 ? -21.407 -4.576 5.223 1.00 88.00 91 LYS A CA 1
ATOM 692 C C . LYS A 1 91 ? -20.143 -4.972 4.446 1.00 88.00 91 LYS A C 1
ATOM 694 O O . LYS A 1 91 ? -19.950 -6.140 4.133 1.00 88.00 91 LYS A O 1
ATOM 699 N N . CYS A 1 92 ? -19.291 -3.997 4.128 1.00 86.00 92 CYS A N 1
ATOM 700 C CA . CYS A 1 92 ? -18.098 -4.176 3.308 1.00 86.00 92 CYS A CA 1
ATOM 701 C C . CYS A 1 92 ? -16.876 -4.535 4.167 1.00 86.00 92 CYS A C 1
ATOM 703 O O . CYS A 1 92 ? -16.736 -4.044 5.281 1.00 86.00 92 CYS A O 1
ATOM 705 N N . PHE A 1 93 ? -15.935 -5.310 3.626 1.00 85.56 93 PHE A N 1
ATOM 706 C CA . PHE A 1 93 ? -14.734 -5.718 4.364 1.00 85.56 93 PHE A CA 1
ATOM 707 C C . PHE A 1 93 ? -13.779 -4.535 4.655 1.00 85.56 93 PHE A C 1
ATOM 709 O O . PHE A 1 93 ? -13.386 -3.841 3.713 1.00 85.56 93 PHE A O 1
ATOM 716 N N . PRO A 1 94 ? -13.368 -4.261 5.907 1.00 89.50 94 PRO A N 1
ATOM 717 C CA . PRO A 1 94 ? -12.340 -3.252 6.200 1.00 89.50 94 PRO A CA 1
ATOM 718 C C . PRO A 1 94 ? -11.015 -3.539 5.471 1.00 89.50 94 PRO A C 1
ATOM 720 O O . PRO A 1 94 ? -10.727 -4.675 5.128 1.00 89.50 94 PRO A O 1
ATOM 723 N N . ILE A 1 95 ? -10.192 -2.526 5.195 1.00 87.12 95 ILE A N 1
ATOM 724 C CA . ILE A 1 95 ? -8.988 -2.662 4.360 1.00 87.12 95 ILE A CA 1
ATOM 725 C C . ILE A 1 95 ? -8.010 -3.654 5.014 1.00 87.12 95 ILE A C 1
ATOM 727 O O . ILE A 1 95 ? -7.440 -3.323 6.059 1.00 87.12 95 ILE A O 1
ATOM 731 N N . PRO A 1 96 ? -7.725 -4.811 4.379 1.00 84.56 96 PRO A N 1
ATOM 732 C CA . PRO A 1 96 ? -6.906 -5.864 4.985 1.00 84.56 96 PRO A CA 1
ATOM 733 C C . PRO A 1 96 ? -5.473 -5.418 5.304 1.00 84.56 96 PRO A C 1
ATOM 735 O O . PRO A 1 96 ? -4.829 -5.953 6.207 1.00 84.56 96 PRO A O 1
ATOM 738 N N . ASN A 1 97 ? -4.957 -4.430 4.560 1.00 84.88 97 ASN A N 1
ATOM 739 C CA . ASN A 1 97 ? -3.621 -3.886 4.789 1.00 84.88 97 ASN A CA 1
ATOM 740 C C . ASN A 1 97 ? -3.533 -3.135 6.131 1.00 84.88 97 ASN A C 1
ATOM 742 O O . ASN A 1 97 ? -2.530 -3.256 6.832 1.00 84.88 97 ASN A O 1
ATOM 746 N N . LEU A 1 98 ? -4.579 -2.407 6.533 1.00 88.56 98 LEU A N 1
ATOM 747 C CA . LEU A 1 98 ? -4.618 -1.706 7.822 1.00 88.56 98 LEU A CA 1
ATOM 748 C C . LEU A 1 98 ? -5.145 -2.600 8.948 1.00 88.56 98 LEU A C 1
ATOM 750 O O . LEU A 1 98 ? -4.569 -2.591 10.031 1.00 88.56 98 LEU A O 1
ATOM 754 N N . PHE A 1 99 ? -6.186 -3.389 8.675 1.00 90.94 99 PHE A N 1
ATOM 755 C CA . PHE A 1 99 ? -6.889 -4.209 9.661 1.00 90.94 99 PHE A CA 1
ATOM 756 C C . PHE A 1 99 ? -6.846 -5.672 9.238 1.00 90.94 99 PHE A C 1
ATOM 758 O O . PHE A 1 99 ? -7.613 -6.122 8.384 1.00 90.94 99 PHE A O 1
ATOM 765 N N . ARG A 1 100 ? -5.904 -6.422 9.811 1.00 89.75 100 ARG A N 1
ATOM 766 C CA . ARG A 1 100 ? -5.652 -7.807 9.395 1.00 89.75 100 ARG A CA 1
ATOM 767 C C 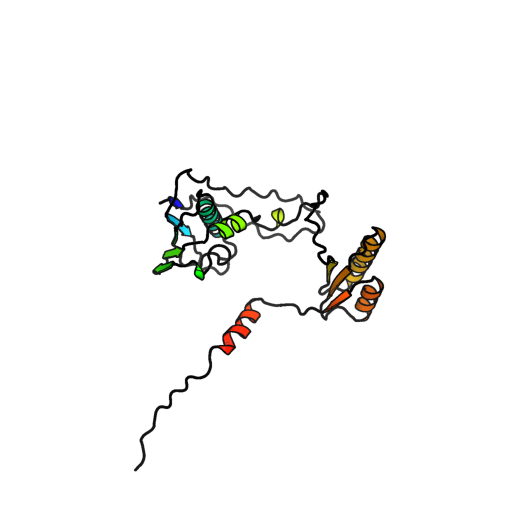. ARG A 1 100 ? -6.682 -8.753 10.008 1.00 89.75 100 ARG A C 1
ATOM 769 O O . ARG A 1 100 ? -7.124 -8.543 11.132 1.00 89.75 100 ARG A O 1
ATOM 776 N N . CYS A 1 101 ? -6.976 -9.866 9.334 1.00 86.12 101 CYS A N 1
ATOM 777 C CA . CYS A 1 101 ? -7.899 -10.887 9.852 1.00 86.12 101 CYS A CA 1
ATOM 778 C C . CYS A 1 101 ? -7.473 -11.439 11.222 1.00 86.12 101 CYS A C 1
ATOM 780 O O . CYS A 1 101 ? -8.317 -11.657 12.078 1.00 86.12 101 CYS A O 1
ATOM 782 N N . LYS A 1 102 ? -6.163 -11.579 11.470 1.00 89.38 102 LYS A N 1
ATOM 783 C CA . LYS A 1 102 ? -5.623 -12.024 12.769 1.00 89.38 102 LYS A CA 1
ATOM 784 C C . LYS A 1 102 ? -5.869 -11.053 13.932 1.00 89.38 102 LYS A C 1
ATOM 786 O O . LYS A 1 102 ? -5.646 -11.408 15.081 1.00 89.38 102 LYS A O 1
ATOM 791 N N . GLU A 1 103 ? -6.235 -9.810 13.628 1.00 91.06 103 GLU A N 1
ATOM 792 C CA . GLU A 1 103 ? -6.539 -8.768 14.614 1.00 91.06 103 GLU A CA 1
ATOM 793 C C . GLU A 1 103 ? -8.054 -8.647 14.845 1.00 91.06 103 GLU A C 1
ATOM 795 O O . GLU A 1 103 ? -8.475 -7.843 15.674 1.00 91.06 103 GLU A O 1
ATOM 800 N N . LEU A 1 104 ? -8.875 -9.418 14.120 1.00 93.25 104 LEU A N 1
ATOM 801 C CA . LEU A 1 104 ? -10.319 -9.481 14.316 1.00 93.25 104 LEU A CA 1
ATOM 802 C C . LEU A 1 104 ? -10.620 -10.289 15.583 1.00 93.25 104 LEU A C 1
ATOM 804 O O . LEU A 1 104 ? -10.218 -11.441 15.706 1.00 93.25 104 LEU A O 1
ATOM 808 N N . VAL A 1 105 ? -11.330 -9.670 16.521 1.00 94.69 105 VAL A N 1
ATOM 809 C CA . VAL A 1 105 ? -11.722 -10.276 17.801 1.00 94.69 105 VAL A CA 1
ATOM 810 C C . VAL A 1 105 ? -13.101 -10.911 17.693 1.00 94.69 105 VAL A C 1
ATOM 812 O O . VAL A 1 105 ? -13.305 -12.032 18.140 1.00 94.69 105 VAL A O 1
ATOM 815 N N . ALA A 1 106 ? -14.053 -10.179 17.117 1.00 93.44 106 ALA A N 1
ATOM 816 C CA . ALA A 1 106 ? -15.430 -10.626 16.985 1.00 93.44 106 ALA A CA 1
ATOM 817 C C . ALA A 1 106 ? -16.089 -9.971 15.773 1.00 93.44 106 ALA A C 1
ATOM 819 O O . ALA A 1 106 ? -15.753 -8.845 15.389 1.00 93.44 106 ALA A O 1
ATOM 820 N N . ARG A 1 107 ? -17.062 -10.672 15.195 1.00 92.81 107 ARG A N 1
ATOM 821 C CA . ARG A 1 107 ? -17.944 -10.130 14.168 1.00 92.81 107 ARG A CA 1
ATOM 822 C C . ARG A 1 107 ? -19.374 -10.548 14.460 1.00 92.81 107 ARG A C 1
ATOM 824 O O . ARG A 1 107 ? -19.651 -11.735 14.582 1.00 92.81 107 ARG A O 1
ATOM 831 N N . GLU A 1 108 ? -20.271 -9.574 14.482 1.00 94.06 108 GLU A N 1
ATOM 832 C CA . GLU A 1 108 ? -21.706 -9.800 14.616 1.00 94.06 108 GLU A CA 1
ATOM 833 C C . GLU A 1 108 ? -22.432 -9.040 13.502 1.00 94.06 108 GLU A C 1
ATOM 835 O O . GLU A 1 108 ? -22.507 -7.809 13.493 1.00 94.06 108 GLU A O 1
ATOM 840 N N . GLY A 1 109 ? -22.894 -9.770 12.483 1.00 91.75 109 GLY A N 1
ATOM 841 C CA . 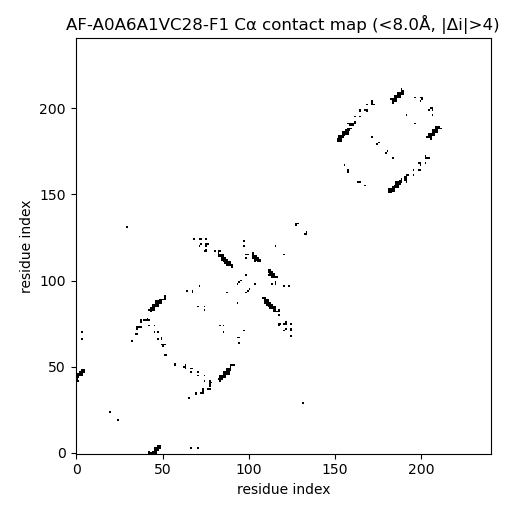GLY A 1 109 ? -23.489 -9.185 11.280 1.00 91.75 109 GLY A CA 1
ATOM 842 C C . GLY A 1 109 ? -22.560 -8.177 10.585 1.00 91.75 109 GLY A C 1
ATOM 843 O O . GLY A 1 109 ? -21.566 -8.552 9.952 1.00 91.75 109 GLY A O 1
ATOM 844 N N . ASN A 1 110 ? -22.907 -6.890 10.704 1.00 92.56 110 ASN A N 1
ATOM 845 C CA . ASN A 1 110 ? -22.173 -5.757 10.124 1.00 92.56 110 ASN A CA 1
ATOM 846 C C . ASN A 1 110 ? -21.220 -5.073 11.117 1.00 92.56 110 ASN A C 1
ATOM 848 O O . ASN A 1 110 ? -20.599 -4.074 10.762 1.00 92.56 110 ASN A O 1
ATOM 852 N N . ALA A 1 111 ? -21.136 -5.550 12.357 1.00 94.81 111 ALA A N 1
ATOM 853 C CA . ALA A 1 111 ? -20.232 -5.033 13.372 1.00 94.81 111 ALA A CA 1
ATOM 854 C C . ALA A 1 111 ? -18.943 -5.862 13.386 1.00 94.81 111 ALA A C 1
ATOM 856 O O . ALA A 1 111 ? -18.981 -7.072 13.599 1.00 94.81 111 ALA A O 1
ATOM 857 N N . TRP A 1 112 ? -17.805 -5.208 13.167 1.00 94.81 112 TRP A N 1
ATOM 858 C CA . TRP A 1 112 ? -16.482 -5.827 13.139 1.00 94.81 112 TRP A CA 1
ATOM 859 C C . TRP A 1 112 ? -15.610 -5.227 14.234 1.00 94.81 112 TRP A C 1
ATOM 861 O O . TRP A 1 112 ? -15.295 -4.037 14.183 1.00 94.81 112 TRP A O 1
ATOM 871 N N . LEU A 1 113 ? -15.208 -6.035 15.212 1.00 95.75 113 LEU A N 1
ATOM 872 C CA . LEU A 1 113 ? -14.374 -5.605 16.328 1.00 95.75 113 LEU A CA 1
ATOM 873 C C . LEU A 1 113 ? -12.927 -6.053 16.118 1.00 95.75 113 LEU A C 1
ATOM 875 O O . LEU A 1 113 ? -12.643 -7.247 16.098 1.00 95.75 113 LEU A O 1
ATOM 879 N N . TYR A 1 114 ? -12.008 -5.098 16.027 1.00 94.50 114 TYR A N 1
ATOM 880 C CA . TYR A 1 114 ? -10.576 -5.326 15.874 1.00 94.50 114 TYR A CA 1
ATOM 881 C C . TYR A 1 114 ? -9.793 -4.893 17.108 1.00 94.50 114 TYR A C 1
ATOM 883 O O . TYR A 1 114 ? -10.108 -3.891 17.754 1.00 94.50 114 TYR A O 1
ATOM 891 N N . LYS A 1 115 ? -8.699 -5.608 17.363 1.00 93.50 115 LYS A N 1
ATOM 892 C CA . LYS A 1 115 ? -7.648 -5.261 18.319 1.00 93.50 115 LYS A CA 1
ATOM 893 C C . LYS A 1 115 ? -6.311 -5.180 17.567 1.00 93.50 115 LYS A C 1
ATOM 895 O O . LYS A 1 115 ? -5.556 -6.154 17.550 1.00 93.50 115 LYS A O 1
ATOM 900 N N . PRO A 1 116 ? -6.029 -4.053 16.887 1.00 90.25 116 PRO A N 1
ATOM 901 C CA . PRO A 1 116 ? -4.826 -3.916 16.080 1.00 90.25 116 PRO A CA 1
ATOM 902 C C . PRO A 1 116 ? -3.569 -3.794 16.941 1.00 90.25 116 PRO A C 1
ATOM 904 O O . PRO A 1 116 ? -3.588 -3.242 18.044 1.00 90.25 116 PRO A O 1
ATOM 907 N N . ASN A 1 117 ? -2.438 -4.243 16.397 1.00 88.31 117 ASN A N 1
ATOM 908 C CA . ASN A 1 117 ? -1.143 -3.957 17.000 1.00 88.31 117 ASN A CA 1
ATOM 909 C C . ASN A 1 117 ? -0.711 -2.521 16.653 1.00 88.31 117 ASN A C 1
ATOM 911 O O . ASN A 1 117 ? -0.532 -2.180 15.484 1.00 88.31 117 ASN A O 1
ATOM 915 N N . LEU A 1 118 ? -0.527 -1.678 17.671 1.00 87.44 118 LEU A N 1
ATOM 916 C CA . LEU A 1 118 ? -0.271 -0.247 17.486 1.00 87.44 118 LEU A CA 1
ATOM 917 C C . LEU A 1 118 ? 1.094 0.064 16.854 1.00 87.44 118 LEU A C 1
ATOM 919 O O . LEU A 1 118 ? 1.213 1.085 16.182 1.00 87.44 118 LEU A O 1
ATOM 923 N N . ASN A 1 119 ? 2.105 -0.794 17.024 1.00 87.19 119 ASN A N 1
ATOM 924 C CA . ASN A 1 119 ? 3.442 -0.574 16.456 1.00 87.19 119 ASN A CA 1
ATOM 925 C C . ASN A 1 119 ? 3.435 -0.608 14.913 1.00 87.19 119 ASN A C 1
ATOM 927 O O . ASN A 1 119 ? 3.687 0.432 14.305 1.00 87.19 119 ASN A O 1
ATOM 931 N N . PRO A 1 120 ? 3.048 -1.721 14.255 1.00 88.81 120 PRO A N 1
ATOM 932 C CA . PRO A 1 120 ? 2.969 -1.762 12.797 1.00 88.81 120 PRO A CA 1
ATOM 933 C C . PRO A 1 120 ? 1.875 -0.838 12.249 1.00 88.81 120 PRO A C 1
ATOM 935 O O . PRO A 1 120 ? 1.951 -0.412 11.101 1.00 88.81 120 PRO A O 1
ATOM 938 N N . LEU A 1 121 ? 0.841 -0.520 13.038 1.00 88.88 121 LEU A N 1
ATOM 939 C CA . LEU A 1 121 ? -0.183 0.437 12.624 1.00 88.88 121 LEU A CA 1
ATOM 940 C C . LEU A 1 121 ? 0.381 1.864 12.530 1.00 88.88 121 LEU A C 1
ATOM 942 O O . LEU A 1 121 ? 0.075 2.566 11.571 1.00 88.88 121 LEU A O 1
ATOM 946 N N . ARG A 1 122 ? 1.234 2.282 13.478 1.00 87.31 122 ARG A N 1
ATOM 947 C CA . ARG A 1 122 ? 1.916 3.589 13.448 1.00 87.31 122 ARG A CA 1
ATOM 948 C C . ARG A 1 122 ? 2.813 3.734 12.223 1.00 87.31 122 ARG A C 1
ATOM 950 O O . ARG A 1 122 ? 2.755 4.772 11.575 1.00 87.31 122 ARG A O 1
ATOM 957 N N . GLU A 1 123 ? 3.583 2.701 11.893 1.00 88.12 123 GLU A N 1
ATOM 958 C CA . GLU A 1 123 ? 4.432 2.683 10.693 1.00 88.12 123 GLU A CA 1
ATOM 959 C C . GLU A 1 123 ? 3.590 2.823 9.421 1.00 88.12 123 GLU A C 1
ATOM 961 O O . GLU A 1 123 ? 3.869 3.668 8.576 1.00 88.12 123 GLU A O 1
ATOM 966 N N . LYS A 1 124 ? 2.492 2.065 9.315 1.00 87.56 124 LYS A N 1
ATOM 967 C CA . LYS A 1 124 ? 1.605 2.108 8.142 1.00 87.56 124 LYS A CA 1
ATOM 968 C C . LYS A 1 124 ? 0.899 3.443 7.953 1.00 87.56 124 LYS A C 1
ATOM 970 O O . LYS A 1 124 ? 0.718 3.865 6.819 1.00 87.56 124 LYS A O 1
ATOM 975 N N . VAL A 1 125 ? 0.476 4.100 9.032 1.00 86.44 125 VAL A N 1
ATOM 976 C CA . VAL A 1 125 ? -0.213 5.401 8.950 1.00 86.44 125 VAL A CA 1
ATOM 977 C C . VAL A 1 125 ? 0.745 6.535 8.559 1.00 86.44 125 VAL A C 1
ATOM 979 O O . VAL A 1 125 ? 0.296 7.564 8.059 1.00 86.44 125 VAL A O 1
ATOM 982 N N . GLN A 1 126 ? 2.053 6.367 8.773 1.00 83.25 126 GLN A N 1
ATOM 983 C CA . GLN A 1 126 ? 3.064 7.325 8.312 1.00 83.25 126 GLN A CA 1
ATOM 984 C C . GLN A 1 126 ? 3.353 7.213 6.814 1.00 83.25 126 GLN A C 1
ATOM 986 O O . GLN A 1 126 ? 3.946 8.134 6.254 1.00 83.25 126 GLN A O 1
ATOM 991 N N . LEU A 1 127 ? 2.947 6.114 6.170 1.00 79.81 127 LEU A N 1
ATOM 992 C CA . LEU A 1 127 ? 3.145 5.955 4.740 1.00 79.81 127 LEU A CA 1
ATOM 993 C C . LEU A 1 127 ? 2.286 6.967 3.969 1.00 79.81 127 LEU A C 1
ATOM 995 O O . LEU A 1 127 ? 1.121 7.181 4.324 1.00 79.81 127 LEU A O 1
ATOM 999 N N . PRO A 1 128 ? 2.850 7.577 2.915 1.00 67.62 128 PRO A N 1
ATOM 1000 C CA . PRO A 1 128 ? 2.115 8.490 2.057 1.00 67.62 128 PRO A CA 1
ATOM 1001 C C . PRO A 1 128 ? 0.913 7.803 1.410 1.00 67.62 128 PRO A C 1
ATOM 1003 O O . PRO A 1 128 ? 0.948 6.611 1.085 1.00 67.62 128 PRO A O 1
ATOM 1006 N N . VAL A 1 129 ? -0.166 8.560 1.221 1.00 68.94 129 VAL A N 1
ATOM 1007 C CA . VAL A 1 129 ? -1.420 8.034 0.675 1.00 68.94 129 VAL A CA 1
ATOM 1008 C C . VAL A 1 129 ? -1.573 8.562 -0.742 1.00 68.94 129 VAL A C 1
ATOM 1010 O O . VAL A 1 129 ? -1.976 9.700 -0.952 1.00 68.94 129 VAL A O 1
ATOM 1013 N N . GLY A 1 130 ? -1.293 7.702 -1.719 1.00 62.91 130 GLY A N 1
ATOM 1014 C CA . GLY A 1 130 ? -1.444 8.012 -3.141 1.00 62.91 130 GLY A CA 1
ATOM 1015 C C . GLY A 1 130 ? -0.116 8.167 -3.881 1.00 62.91 130 GLY A C 1
ATOM 1016 O O . GLY A 1 130 ? 0.957 8.240 -3.288 1.00 62.91 130 GLY A O 1
ATOM 1017 N N . SER A 1 131 ? -0.201 8.187 -5.210 1.00 56.19 131 SER A N 1
ATOM 1018 C CA . SER A 1 131 ? 0.959 8.077 -6.103 1.00 56.19 131 SER A CA 1
ATOM 1019 C C . SER A 1 131 ? 1.880 9.302 -6.088 1.00 56.19 131 SER A C 1
ATOM 1021 O O . SER A 1 131 ? 3.079 9.151 -6.288 1.00 56.19 131 SER A O 1
ATOM 1023 N N . ARG A 1 132 ? 1.359 10.505 -5.801 1.00 52.84 132 ARG A N 1
ATOM 1024 C CA . ARG A 1 132 ? 2.158 11.745 -5.804 1.00 52.84 132 ARG A CA 1
ATOM 1025 C C . ARG A 1 132 ? 3.201 11.786 -4.691 1.00 52.84 132 ARG A C 1
ATOM 1027 O O . ARG A 1 132 ? 4.315 12.229 -4.910 1.00 52.84 132 ARG A O 1
ATOM 1034 N N . GLU A 1 133 ? 2.834 11.353 -3.492 1.00 52.75 133 GLU A N 1
ATOM 1035 C CA . GLU A 1 133 ? 3.731 11.377 -2.330 1.00 52.75 133 GLU A CA 1
ATOM 1036 C C . GLU A 1 133 ? 4.651 10.139 -2.285 1.00 52.75 133 GLU A C 1
ATOM 1038 O O . GLU A 1 133 ? 5.616 10.111 -1.523 1.00 52.75 133 GLU A O 1
ATOM 1043 N N . LEU A 1 134 ? 4.361 9.121 -3.108 1.00 48.44 134 LEU A N 1
ATOM 1044 C CA . LEU A 1 134 ? 5.240 7.977 -3.370 1.00 48.44 134 LEU A CA 1
ATOM 1045 C C . LEU A 1 134 ? 6.292 8.268 -4.448 1.00 48.44 134 LEU A C 1
ATOM 1047 O O . LEU A 1 134 ? 7.286 7.545 -4.518 1.00 48.44 134 LEU A O 1
ATOM 1051 N N . ALA A 1 135 ? 6.097 9.306 -5.270 1.00 47.91 135 ALA A N 1
ATOM 1052 C CA . ALA A 1 135 ? 7.147 9.814 -6.136 1.00 47.91 135 ALA A CA 1
ATOM 1053 C C . ALA A 1 135 ? 8.248 10.378 -5.232 1.00 47.91 135 ALA A C 1
ATOM 1055 O O . ALA A 1 135 ? 8.112 11.452 -4.643 1.00 47.91 135 ALA A O 1
ATOM 1056 N N . LEU A 1 136 ? 9.310 9.590 -5.049 1.00 41.91 136 LEU A N 1
ATOM 1057 C CA . LEU A 1 136 ? 10.498 9.999 -4.314 1.00 41.91 136 LEU A CA 1
ATOM 1058 C C . LEU A 1 136 ? 10.909 11.387 -4.814 1.00 41.91 136 LEU A C 1
ATOM 1060 O O . LEU A 1 136 ? 11.066 11.557 -6.026 1.00 41.91 136 LEU A O 1
ATOM 1064 N N . PRO A 1 137 ? 11.114 12.384 -3.937 1.00 41.12 137 PRO A N 1
ATOM 1065 C CA . PRO A 1 137 ? 11.768 13.594 -4.381 1.00 41.12 137 PRO A CA 1
ATOM 1066 C C . PRO A 1 137 ? 13.172 13.184 -4.833 1.00 41.12 137 PRO A C 1
ATOM 1068 O O . PRO A 1 137 ? 14.035 12.906 -4.004 1.00 41.12 137 PRO A O 1
ATOM 1071 N N . LEU A 1 138 ? 13.421 13.176 -6.146 1.00 37.75 138 LEU A N 1
ATOM 1072 C CA . LEU A 1 138 ? 14.759 13.131 -6.746 1.00 37.75 138 LEU A CA 1
ATOM 1073 C C . LEU A 1 138 ? 15.503 14.454 -6.477 1.00 37.75 138 LEU A C 1
ATOM 1075 O O . LEU A 1 138 ? 16.131 15.038 -7.354 1.00 37.75 138 LEU A O 1
ATOM 1079 N N . ARG A 1 139 ? 15.418 14.978 -5.251 1.00 37.25 139 ARG A N 1
ATOM 1080 C CA . ARG A 1 139 ? 16.305 16.032 -4.778 1.00 37.25 139 ARG A CA 1
ATOM 1081 C C . ARG A 1 139 ? 17.464 15.335 -4.102 1.00 37.25 139 ARG A C 1
ATOM 1083 O O . ARG A 1 139 ? 17.336 14.852 -2.981 1.00 37.25 139 ARG A O 1
ATOM 1090 N N . GLY A 1 140 ? 18.565 15.262 -4.844 1.00 40.19 140 GLY A N 1
ATOM 1091 C CA . GLY A 1 140 ? 19.840 14.741 -4.388 1.00 40.19 140 GLY A CA 1
ATOM 1092 C C . GLY A 1 140 ? 20.250 15.391 -3.076 1.00 40.19 140 GLY A C 1
ATOM 1093 O O . GLY A 1 140 ? 20.756 16.502 -3.063 1.00 40.19 140 GLY A O 1
ATOM 1094 N N . ASN A 1 141 ? 20.012 14.678 -1.987 1.00 38.53 141 ASN A N 1
ATOM 1095 C CA . ASN A 1 141 ? 20.879 14.655 -0.832 1.00 38.53 141 ASN A CA 1
ATOM 1096 C C . ASN A 1 141 ? 21.018 13.181 -0.501 1.00 38.53 141 ASN A C 1
ATOM 1098 O O . ASN A 1 141 ? 20.025 12.499 -0.243 1.00 38.53 141 ASN A O 1
ATOM 1102 N N . GLU A 1 142 ? 22.248 12.697 -0.605 1.00 38.97 142 GLU A N 1
ATOM 1103 C CA . GLU A 1 142 ? 22.644 11.340 -0.279 1.00 38.97 142 GLU A CA 1
ATOM 1104 C C . GLU A 1 142 ? 22.060 10.970 1.088 1.00 38.97 142 GLU A C 1
ATOM 1106 O O . GLU A 1 142 ? 22.540 11.406 2.137 1.00 38.97 142 GLU A O 1
ATOM 1111 N N . MET A 1 143 ? 20.986 10.176 1.092 1.00 36.94 143 MET A N 1
ATOM 1112 C CA . MET A 1 143 ? 20.634 9.420 2.279 1.00 36.94 143 MET A CA 1
ATOM 1113 C C . MET A 1 143 ? 21.787 8.446 2.465 1.00 36.94 143 MET A C 1
ATOM 1115 O O . MET A 1 143 ? 21.868 7.431 1.774 1.00 36.94 143 MET A O 1
ATOM 1119 N N . VAL A 1 144 ? 22.714 8.797 3.356 1.00 37.88 144 VAL A N 1
ATOM 1120 C CA . VAL A 1 144 ? 23.759 7.900 3.840 1.00 37.88 144 VAL A CA 1
ATOM 1121 C C . VAL A 1 144 ? 23.049 6.800 4.626 1.00 37.88 144 VAL A C 1
ATOM 1123 O O . VAL A 1 144 ? 22.953 6.826 5.852 1.00 37.88 144 VAL A O 1
ATOM 1126 N N . TYR A 1 145 ? 22.474 5.846 3.897 1.00 38.69 145 TYR A N 1
ATOM 1127 C CA . TYR A 1 145 ? 22.059 4.577 4.449 1.00 38.69 145 TYR A CA 1
ATOM 1128 C C . TYR A 1 145 ? 23.331 3.877 4.912 1.00 38.69 145 TYR A C 1
ATOM 1130 O O . TYR A 1 145 ? 24.305 3.741 4.173 1.00 38.69 145 TYR A O 1
ATOM 1138 N N . SER A 1 146 ? 23.322 3.532 6.196 1.00 39.31 146 SER A N 1
ATOM 1139 C CA . SER A 1 146 ? 24.365 2.807 6.908 1.00 39.31 146 SER A CA 1
ATOM 1140 C C . SER A 1 146 ? 25.078 1.789 6.015 1.00 39.31 146 SER A C 1
ATOM 1142 O O . SER A 1 146 ? 24.431 0.970 5.362 1.00 39.31 146 SER A O 1
ATOM 1144 N N . ARG A 1 147 ? 26.415 1.855 6.026 1.00 41.34 147 ARG A N 1
ATOM 1145 C CA . ARG A 1 147 ? 27.376 0.985 5.338 1.00 41.34 147 ARG A CA 1
ATOM 1146 C C . ARG A 1 147 ? 27.219 -0.476 5.783 1.00 41.34 147 ARG A C 1
ATOM 1148 O O . ARG A 1 147 ? 28.055 -1.019 6.494 1.00 41.34 147 ARG A O 1
ATOM 1155 N N . ASN A 1 148 ? 26.158 -1.118 5.334 1.00 47.16 148 ASN A N 1
ATOM 1156 C CA . ASN A 1 148 ? 26.133 -2.546 5.092 1.00 47.16 148 ASN A CA 1
ATOM 1157 C C . ASN A 1 148 ? 26.492 -2.708 3.617 1.00 47.16 148 ASN A C 1
ATOM 1159 O O . ASN A 1 148 ? 25.949 -1.987 2.783 1.00 47.16 148 ASN A O 1
ATOM 1163 N N . MET A 1 149 ? 27.418 -3.609 3.285 1.00 50.84 149 MET A N 1
ATOM 1164 C CA . MET A 1 149 ? 27.756 -3.941 1.895 1.00 50.84 149 MET A CA 1
ATOM 1165 C C . MET A 1 149 ? 26.583 -4.686 1.243 1.00 50.84 149 MET A C 1
ATOM 1167 O O . MET A 1 149 ? 26.655 -5.881 0.957 1.00 50.84 149 MET A O 1
ATOM 1171 N N . HIS A 1 150 ? 25.459 -3.996 1.079 1.00 57.34 150 HIS A N 1
ATOM 1172 C CA . HIS A 1 150 ? 24.333 -4.475 0.314 1.00 57.34 150 HIS A CA 1
ATOM 1173 C C . HIS A 1 150 ? 24.793 -4.573 -1.137 1.00 57.34 150 HIS A C 1
ATOM 1175 O O . HIS A 1 150 ? 25.410 -3.660 -1.681 1.00 57.34 150 HIS A O 1
ATOM 1181 N N . ARG A 1 151 ? 24.550 -5.733 -1.747 1.00 76.56 151 ARG A N 1
ATOM 1182 C CA . ARG A 1 151 ? 24.704 -5.895 -3.189 1.00 76.56 151 ARG A CA 1
ATOM 1183 C C . ARG A 1 151 ? 23.656 -5.000 -3.837 1.00 76.56 151 ARG A C 1
ATOM 1185 O O . ARG A 1 151 ? 22.465 -5.285 -3.747 1.00 76.56 151 ARG A O 1
ATOM 1192 N N . GLU A 1 152 ? 24.110 -3.893 -4.400 1.00 83.44 152 GLU A N 1
ATOM 1193 C CA . GLU A 1 152 ? 23.271 -2.898 -5.055 1.00 83.44 152 GLU A CA 1
ATOM 1194 C C . GLU A 1 152 ? 23.384 -3.065 -6.566 1.00 83.44 152 GLU A C 1
ATOM 1196 O O . GLU A 1 152 ? 24.477 -3.252 -7.101 1.00 83.44 152 GLU A O 1
ATOM 1201 N N . ALA A 1 153 ? 22.247 -2.975 -7.246 1.00 91.81 153 ALA A N 1
ATOM 1202 C CA . ALA A 1 153 ? 22.160 -3.036 -8.693 1.00 91.81 153 ALA A CA 1
ATOM 1203 C C . ALA A 1 153 ? 21.159 -1.988 -9.183 1.00 91.81 153 ALA A C 1
ATOM 1205 O O . ALA A 1 153 ? 20.155 -1.728 -8.513 1.00 91.81 153 ALA A O 1
ATOM 1206 N N . TYR A 1 154 ? 21.404 -1.412 -10.356 1.00 90.06 154 TYR A N 1
ATOM 1207 C CA . TYR A 1 154 ? 20.375 -0.661 -11.066 1.00 90.06 154 TYR A CA 1
ATOM 1208 C C . TYR A 1 154 ? 19.467 -1.655 -11.770 1.00 90.06 154 TYR A C 1
ATOM 1210 O O . TYR A 1 154 ? 19.939 -2.521 -12.506 1.00 90.06 154 TYR A O 1
ATOM 1218 N N . ALA A 1 155 ? 18.167 -1.536 -11.535 1.00 93.81 155 ALA A N 1
ATOM 1219 C CA . ALA A 1 155 ? 17.171 -2.402 -12.136 1.00 93.81 155 ALA A CA 1
ATOM 1220 C C . ALA A 1 155 ? 16.255 -1.592 -13.052 1.00 93.81 155 ALA A C 1
ATOM 1222 O O . ALA A 1 155 ? 15.783 -0.523 -12.668 1.00 93.81 155 ALA A O 1
ATOM 1223 N N . THR A 1 156 ? 15.974 -2.119 -14.240 1.00 90.50 156 THR A N 1
ATOM 1224 C CA . THR A 1 156 ? 14.928 -1.593 -15.125 1.00 90.50 156 THR A CA 1
ATOM 1225 C C . THR A 1 156 ? 14.082 -2.728 -15.693 1.00 90.50 156 THR A C 1
ATOM 1227 O O . THR A 1 156 ? 14.456 -3.899 -15.612 1.00 90.50 156 THR A O 1
ATOM 1230 N N . ILE A 1 157 ? 12.904 -2.404 -16.218 1.00 90.12 157 ILE A N 1
ATOM 1231 C CA . ILE A 1 157 ? 11.941 -3.375 -16.742 1.00 90.12 157 ILE A CA 1
ATOM 1232 C C . ILE A 1 157 ? 11.575 -2.968 -18.164 1.00 90.12 157 ILE A C 1
ATOM 1234 O O . ILE A 1 157 ? 11.239 -1.814 -18.414 1.00 90.12 157 ILE A O 1
ATOM 1238 N N . LEU A 1 158 ? 11.610 -3.928 -19.082 1.00 87.12 158 LEU A N 1
ATOM 1239 C CA . LEU A 1 158 ? 11.224 -3.764 -20.473 1.00 87.12 158 LEU A CA 1
ATOM 1240 C C . LEU A 1 158 ? 10.066 -4.708 -20.790 1.00 87.12 158 LEU A C 1
ATOM 1242 O O . LEU A 1 158 ? 10.180 -5.925 -20.632 1.00 87.12 158 LEU A O 1
ATOM 1246 N N . HIS A 1 159 ? 8.951 -4.150 -21.250 1.00 79.06 159 HIS A N 1
ATOM 1247 C CA . HIS A 1 159 ? 7.748 -4.919 -21.551 1.00 79.06 159 HIS A CA 1
ATOM 1248 C C . HIS A 1 159 ? 7.089 -4.431 -22.841 1.00 79.06 159 HIS A C 1
ATOM 1250 O O . HIS A 1 159 ? 6.980 -3.227 -23.056 1.00 79.06 159 HIS A O 1
ATOM 1256 N N . SER A 1 160 ? 6.600 -5.361 -23.668 1.00 64.75 160 SER A N 1
ATOM 1257 C CA . SER A 1 160 ? 5.707 -5.137 -24.825 1.00 64.75 160 SER A CA 1
ATOM 1258 C C . SER A 1 160 ? 6.197 -4.262 -25.980 1.00 64.75 160 SER A C 1
ATOM 1260 O O . SER A 1 160 ? 5.542 -4.253 -27.022 1.00 64.75 160 SER A O 1
ATOM 1262 N N . ALA A 1 161 ? 7.300 -3.524 -25.851 1.00 68.62 161 ALA A N 1
ATOM 1263 C CA . ALA A 1 161 ? 7.725 -2.607 -26.897 1.00 68.62 161 ALA A CA 1
ATOM 1264 C C . ALA A 1 161 ? 9.252 -2.553 -27.038 1.00 68.62 161 ALA A C 1
ATOM 1266 O O . ALA A 1 161 ? 9.983 -2.047 -26.187 1.00 68.62 161 ALA A O 1
ATOM 1267 N N . HIS A 1 162 ? 9.725 -3.051 -28.181 1.00 73.56 162 HIS A N 1
ATOM 1268 C CA . HIS A 1 162 ? 11.132 -3.038 -28.579 1.00 73.56 162 HIS A CA 1
ATOM 1269 C C . HIS A 1 162 ? 11.713 -1.620 -28.719 1.00 73.56 162 HIS A C 1
ATOM 1271 O O . HIS A 1 162 ? 12.928 -1.447 -28.682 1.00 73.56 162 HIS A O 1
ATOM 1277 N N . VAL A 1 163 ? 10.859 -0.601 -28.850 1.00 77.69 163 VAL A N 1
ATOM 1278 C CA . VAL A 1 163 ? 11.267 0.806 -28.983 1.00 77.69 163 VAL A CA 1
ATOM 1279 C C . VAL A 1 163 ? 12.012 1.328 -27.753 1.00 77.69 163 VAL A C 1
ATOM 1281 O O . VAL A 1 163 ? 12.857 2.202 -27.885 1.00 77.69 163 VAL A O 1
ATOM 1284 N N . TYR A 1 164 ? 11.786 0.751 -26.571 1.00 84.44 164 TYR A N 1
ATOM 1285 C CA . TYR A 1 164 ? 12.460 1.171 -25.339 1.00 84.44 164 TYR A CA 1
ATOM 1286 C C . TYR A 1 164 ? 13.854 0.543 -25.158 1.00 84.44 164 TYR A C 1
ATOM 1288 O O . TYR A 1 164 ? 14.579 0.891 -24.225 1.00 84.44 164 TYR A O 1
ATOM 1296 N N . VAL A 1 165 ? 14.272 -0.357 -26.059 1.00 87.88 165 VAL A N 1
ATOM 1297 C CA . VAL A 1 165 ? 15.588 -1.020 -25.998 1.00 87.88 165 VAL A CA 1
ATOM 1298 C C . VAL A 1 165 ? 16.720 -0.005 -26.142 1.00 87.88 165 VAL A C 1
ATOM 1300 O O . VAL A 1 165 ? 17.688 -0.059 -25.389 1.00 87.88 165 VAL A O 1
ATOM 1303 N N . CYS A 1 166 ? 16.600 0.948 -27.070 1.00 88.06 166 CYS A N 1
ATOM 1304 C CA . CYS A 1 166 ? 17.619 1.983 -27.249 1.00 88.06 166 CYS A CA 1
ATOM 1305 C C . CYS A 1 166 ? 17.721 2.902 -26.023 1.00 88.06 166 CYS A C 1
ATOM 1307 O O . CYS A 1 166 ? 18.829 3.260 -25.631 1.00 88.06 166 CYS A O 1
ATOM 1309 N N . GLY A 1 167 ? 16.593 3.203 -25.369 1.00 90.06 167 GLY A N 1
ATOM 1310 C CA . GLY A 1 167 ? 16.561 3.940 -24.105 1.00 90.06 167 GLY A CA 1
ATOM 1311 C C . GLY A 1 167 ? 17.279 3.190 -22.983 1.00 90.06 167 GLY A C 1
ATOM 1312 O O . GLY A 1 167 ? 18.102 3.772 -22.281 1.00 90.06 167 GLY A O 1
ATOM 1313 N N . ALA A 1 168 ? 17.053 1.879 -22.861 1.00 92.00 168 ALA A N 1
ATOM 1314 C CA . ALA A 1 168 ? 17.758 1.045 -21.888 1.00 92.00 168 ALA A CA 1
ATOM 1315 C C . ALA A 1 168 ? 19.272 0.978 -22.162 1.00 92.00 168 ALA A C 1
ATOM 1317 O O . ALA A 1 168 ? 20.073 1.059 -21.230 1.00 92.00 168 ALA A O 1
ATOM 1318 N N . ILE A 1 169 ? 19.687 0.875 -23.427 1.00 92.44 169 ILE A N 1
ATOM 1319 C CA . ILE A 1 169 ? 21.107 0.918 -23.810 1.00 92.44 169 ILE A CA 1
ATOM 1320 C C . ILE A 1 169 ? 21.722 2.275 -23.441 1.00 92.44 169 ILE A C 1
ATOM 1322 O O . ILE A 1 169 ? 22.765 2.316 -22.790 1.00 92.44 169 ILE A O 1
ATOM 1326 N N . ALA A 1 170 ? 21.059 3.379 -23.793 1.00 94.31 170 ALA A N 1
ATOM 1327 C CA . ALA A 1 170 ? 21.528 4.726 -23.476 1.00 94.31 170 ALA A CA 1
ATOM 1328 C C . ALA A 1 170 ? 21.634 4.956 -21.957 1.00 94.31 170 ALA A C 1
ATOM 1330 O O . ALA A 1 170 ? 22.608 5.540 -21.481 1.00 94.31 170 ALA A O 1
ATOM 1331 N N . ALA A 1 171 ? 20.677 4.441 -21.180 1.00 93.50 171 ALA A N 1
ATOM 1332 C CA . ALA A 1 171 ? 20.701 4.512 -19.723 1.00 93.50 171 ALA A CA 1
ATOM 1333 C C . ALA A 1 171 ? 21.893 3.748 -19.125 1.00 93.50 171 ALA A C 1
ATOM 1335 O O . ALA A 1 171 ? 22.608 4.297 -18.288 1.00 93.50 171 ALA A O 1
ATOM 1336 N N . ALA A 1 172 ? 22.156 2.520 -19.586 1.00 93.69 172 ALA A N 1
ATOM 1337 C CA . ALA A 1 172 ? 23.328 1.758 -19.151 1.00 93.69 172 ALA A CA 1
ATOM 1338 C C . ALA A 1 172 ? 24.635 2.490 -19.456 1.00 93.69 172 ALA A C 1
ATOM 1340 O O . ALA A 1 172 ? 25.508 2.579 -18.593 1.00 93.69 172 ALA A O 1
ATOM 1341 N N . GLN A 1 173 ? 24.755 3.049 -20.661 1.00 93.81 173 GLN A N 1
ATOM 1342 C CA . GLN A 1 173 ? 25.932 3.819 -21.054 1.00 93.81 173 GLN A CA 1
ATOM 1343 C C . GLN A 1 173 ? 26.107 5.059 -20.173 1.00 93.81 173 GLN A C 1
ATOM 1345 O O . GLN A 1 173 ? 27.213 5.326 -19.717 1.00 93.81 173 GLN A O 1
ATOM 1350 N N . SER A 1 174 ? 25.026 5.780 -19.866 1.00 94.38 174 SER A N 1
ATOM 1351 C CA . SER A 1 174 ? 25.060 6.945 -18.974 1.00 94.38 174 SER A CA 1
ATOM 1352 C C . SER A 1 174 ? 25.541 6.592 -17.560 1.00 94.38 174 SER A C 1
ATOM 1354 O O . SER A 1 174 ? 26.431 7.250 -17.020 1.00 94.38 174 SER A O 1
ATOM 1356 N N . ILE A 1 175 ? 25.031 5.496 -16.988 1.00 90.69 175 ILE A N 1
ATOM 1357 C CA . ILE A 1 175 ? 25.433 5.006 -15.657 1.00 90.69 175 ILE A CA 1
ATOM 1358 C C . ILE A 1 175 ? 26.907 4.570 -15.642 1.00 90.69 175 ILE A C 1
ATOM 1360 O O . ILE A 1 175 ? 27.627 4.818 -14.674 1.00 90.69 175 ILE A O 1
ATOM 1364 N N . GLN A 1 176 ? 27.382 3.942 -16.717 1.00 89.25 176 GLN A N 1
ATOM 1365 C CA . GLN A 1 176 ? 28.792 3.569 -16.840 1.00 89.25 176 GLN A CA 1
ATOM 1366 C C . GLN A 1 176 ? 29.686 4.809 -16.968 1.00 89.25 176 GLN A C 1
ATOM 1368 O O . GLN A 1 176 ? 30.714 4.903 -16.298 1.00 89.25 176 GLN A O 1
ATOM 1373 N N . MET A 1 177 ? 29.271 5.799 -17.763 1.00 89.62 177 MET A N 1
ATOM 1374 C CA . MET A 1 177 ? 29.989 7.069 -17.911 1.00 89.62 177 MET A CA 1
ATOM 1375 C C . MET A 1 177 ? 30.041 7.879 -16.611 1.00 89.62 177 MET A C 1
ATOM 1377 O O . MET A 1 177 ? 30.996 8.625 -16.404 1.00 89.62 177 MET A O 1
ATOM 1381 N N . SER A 1 178 ? 29.076 7.706 -15.702 1.00 90.94 178 SER A N 1
ATOM 1382 C CA . SER A 1 178 ? 29.114 8.331 -14.375 1.00 90.94 178 SER A CA 1
ATOM 1383 C C . SER A 1 178 ? 30.103 7.662 -13.406 1.00 90.94 178 SER A C 1
ATOM 1385 O O . SER A 1 178 ? 30.168 8.054 -12.242 1.00 90.94 178 SER A O 1
ATOM 1387 N N . GLY A 1 179 ? 30.839 6.633 -13.844 1.00 88.50 179 GLY A N 1
ATOM 1388 C CA . GLY A 1 179 ? 31.814 5.906 -13.028 1.00 88.50 179 GLY A CA 1
ATOM 1389 C C . GLY A 1 179 ? 31.196 4.889 -12.066 1.00 88.50 179 GLY A C 1
ATOM 1390 O O . GLY A 1 179 ? 31.854 4.472 -11.113 1.00 88.50 179 GLY A O 1
ATOM 1391 N N . SER A 1 180 ? 29.936 4.496 -12.277 1.00 86.62 180 SER A N 1
ATOM 1392 C CA . SER A 1 180 ? 29.284 3.511 -11.418 1.00 86.62 180 SER A CA 1
ATOM 1393 C C . SER A 1 180 ? 29.789 2.097 -11.703 1.00 86.62 180 SER A C 1
ATOM 1395 O O . SER A 1 180 ? 29.878 1.677 -12.853 1.00 86.62 180 SER A O 1
ATOM 1397 N N . THR A 1 181 ? 30.087 1.345 -10.644 1.00 86.69 181 THR A N 1
ATOM 1398 C CA . THR A 1 181 ? 30.559 -0.051 -10.713 1.00 86.69 181 THR A CA 1
ATOM 1399 C C . THR A 1 181 ? 29.498 -1.061 -10.285 1.00 86.69 181 THR A C 1
ATOM 1401 O O . THR A 1 181 ? 29.795 -2.243 -10.122 1.00 86.69 181 THR A O 1
ATOM 1404 N N . ARG A 1 182 ? 28.266 -0.598 -10.050 1.00 88.75 182 ARG A N 1
ATOM 1405 C CA . ARG A 1 182 ? 27.155 -1.456 -9.635 1.00 88.75 182 ARG A CA 1
ATOM 1406 C C . ARG A 1 182 ? 26.636 -2.275 -10.811 1.00 88.75 182 ARG A C 1
ATOM 1408 O O . ARG A 1 182 ? 26.687 -1.843 -11.961 1.00 88.75 182 ARG A O 1
ATOM 1415 N N . ASP A 1 183 ? 26.058 -3.419 -10.480 1.00 91.62 183 ASP A N 1
ATOM 1416 C CA . ASP A 1 183 ? 25.446 -4.316 -11.449 1.00 91.62 183 ASP A CA 1
ATOM 1417 C C . ASP A 1 183 ? 24.243 -3.659 -12.146 1.00 91.62 183 ASP A C 1
ATOM 1419 O O . ASP A 1 183 ? 23.476 -2.911 -11.537 1.00 91.62 183 ASP A O 1
ATOM 1423 N N . LEU A 1 184 ? 24.050 -3.970 -13.427 1.00 94.19 184 LEU A N 1
ATOM 1424 C CA . LEU A 1 184 ? 22.905 -3.536 -14.225 1.00 94.19 184 LEU A CA 1
ATOM 1425 C C . LEU A 1 184 ? 22.012 -4.750 -14.494 1.00 94.19 184 LEU A C 1
ATOM 1427 O O . LEU A 1 184 ? 22.449 -5.709 -15.125 1.00 94.19 184 LEU A O 1
ATOM 1431 N N . ILE A 1 185 ? 20.765 -4.736 -14.026 1.00 95.31 185 ILE A N 1
ATOM 1432 C CA . ILE A 1 185 ? 19.795 -5.826 -14.209 1.00 95.31 185 ILE A CA 1
ATOM 1433 C C . ILE A 1 185 ? 18.597 -5.309 -15.004 1.00 95.31 185 ILE A C 1
ATOM 1435 O O . ILE A 1 185 ? 18.014 -4.283 -14.665 1.00 95.31 185 ILE A O 1
ATOM 1439 N N . ILE A 1 186 ? 18.186 -6.043 -16.035 1.00 93.12 186 ILE A N 1
ATOM 1440 C CA . ILE A 1 186 ? 16.973 -5.734 -16.794 1.00 93.12 186 ILE A CA 1
ATOM 1441 C C . ILE A 1 186 ? 16.002 -6.908 -16.769 1.00 93.12 186 ILE A C 1
ATOM 1443 O O . ILE A 1 186 ? 16.366 -8.041 -17.086 1.00 93.12 186 ILE A O 1
ATOM 1447 N N . LEU A 1 187 ? 14.755 -6.642 -16.386 1.00 92.38 187 LEU A N 1
ATOM 1448 C CA . LEU A 1 187 ? 13.674 -7.617 -16.467 1.00 92.38 187 LEU A CA 1
ATOM 1449 C C . LEU A 1 187 ? 13.002 -7.484 -17.833 1.00 92.38 187 LEU A C 1
ATOM 1451 O O . LEU A 1 187 ? 12.496 -6.414 -18.154 1.00 92.38 187 LEU A O 1
ATOM 1455 N N . VAL A 1 188 ? 12.989 -8.547 -18.630 1.00 90.19 188 VAL A N 1
ATOM 1456 C CA . VAL A 1 188 ? 12.372 -8.550 -19.967 1.00 90.19 188 VAL A CA 1
ATOM 1457 C C . VAL A 1 188 ? 11.305 -9.626 -20.051 1.00 90.19 188 VAL A C 1
ATOM 1459 O O . VAL A 1 188 ? 11.455 -10.691 -19.455 1.00 90.19 188 VAL A O 1
ATOM 1462 N N . ASP A 1 189 ? 10.242 -9.393 -20.804 1.00 86.62 189 ASP A N 1
ATOM 1463 C CA . ASP A 1 189 ? 9.279 -10.445 -21.114 1.00 86.62 189 ASP A CA 1
ATOM 1464 C C . ASP A 1 189 ? 9.669 -11.223 -22.391 1.00 86.62 189 ASP A C 1
ATOM 1466 O O . ASP A 1 189 ? 10.713 -11.009 -23.020 1.00 86.62 189 ASP A O 1
ATOM 1470 N N . GLU A 1 190 ? 8.828 -12.183 -22.769 1.00 83.56 190 GLU A N 1
ATOM 1471 C CA . GLU A 1 190 ? 9.024 -13.015 -23.962 1.00 83.56 190 GLU A CA 1
ATOM 1472 C C . GLU A 1 190 ? 8.828 -12.237 -25.277 1.00 83.56 190 GLU A C 1
ATOM 1474 O O . GLU A 1 190 ? 9.223 -12.724 -26.334 1.00 83.56 190 GLU A O 1
ATOM 1479 N N . THR A 1 191 ? 8.270 -11.019 -25.237 1.00 82.94 191 THR A N 1
ATOM 1480 C CA . THR A 1 191 ? 8.022 -10.212 -26.446 1.00 82.94 191 THR A CA 1
ATOM 1481 C C . THR A 1 191 ? 9.282 -9.530 -26.984 1.00 82.94 191 THR A C 1
ATOM 1483 O O . THR A 1 191 ? 9.319 -9.116 -28.144 1.00 82.94 191 THR A O 1
ATOM 1486 N N . ILE A 1 192 ? 10.345 -9.447 -26.180 1.00 83.62 192 ILE A N 1
ATOM 1487 C CA . ILE A 1 192 ? 11.632 -8.882 -26.592 1.00 83.62 192 ILE A CA 1
ATOM 1488 C C . ILE A 1 192 ? 12.447 -9.928 -27.356 1.00 83.62 192 ILE A C 1
ATOM 1490 O O . ILE A 1 192 ? 12.920 -10.916 -26.782 1.00 83.62 192 ILE A O 1
ATOM 1494 N N . SER A 1 193 ? 12.635 -9.676 -28.655 1.00 85.00 193 SER A N 1
ATOM 1495 C CA . SER A 1 193 ? 13.344 -10.569 -29.576 1.00 85.00 193 SER A CA 1
ATOM 1496 C C . SER A 1 193 ? 14.814 -10.786 -29.194 1.00 85.00 193 SER A C 1
ATOM 1498 O O . SER A 1 193 ? 15.436 -9.965 -28.514 1.00 85.00 193 SER A O 1
ATOM 1500 N N . GLY A 1 194 ? 15.402 -11.881 -29.689 1.00 86.38 194 GLY A N 1
ATOM 1501 C CA . GLY A 1 194 ? 16.816 -12.203 -29.462 1.00 86.38 194 GLY A CA 1
ATOM 1502 C C . GLY A 1 194 ? 17.773 -11.093 -29.910 1.00 86.38 194 GLY A C 1
ATOM 1503 O O . GLY A 1 194 ? 18.719 -10.791 -29.193 1.00 86.38 194 GLY A O 1
ATOM 1504 N N . TYR A 1 195 ? 17.474 -10.413 -31.023 1.00 88.12 195 TYR A N 1
ATOM 1505 C CA . TYR A 1 195 ? 18.271 -9.281 -31.511 1.00 88.12 195 TYR A CA 1
ATOM 1506 C C . TYR A 1 195 ? 18.371 -8.151 -30.474 1.00 88.12 195 TYR A C 1
ATOM 1508 O O . TYR A 1 195 ? 19.452 -7.625 -30.212 1.00 88.12 195 TYR A O 1
ATOM 1516 N N . HIS A 1 196 ? 17.254 -7.812 -29.827 1.00 89.44 196 HIS A N 1
ATOM 1517 C CA . HIS A 1 196 ? 17.226 -6.779 -28.794 1.00 89.44 196 HIS A CA 1
ATOM 1518 C C . HIS A 1 196 ? 17.915 -7.223 -27.502 1.00 89.44 196 HIS A C 1
ATOM 1520 O O . HIS A 1 196 ? 18.586 -6.414 -26.865 1.00 89.44 196 HIS A O 1
ATOM 1526 N N . ARG A 1 197 ? 17.800 -8.505 -27.136 1.00 90.44 197 ARG A N 1
ATOM 1527 C CA . ARG A 1 197 ? 18.510 -9.076 -25.981 1.00 90.44 197 ARG A CA 1
ATOM 1528 C C . ARG A 1 197 ? 20.025 -8.989 -26.165 1.00 90.44 197 ARG A C 1
ATOM 1530 O O . ARG A 1 197 ? 20.704 -8.495 -25.275 1.00 90.44 197 ARG A O 1
ATOM 1537 N N . SER A 1 198 ? 20.537 -9.333 -27.346 1.00 91.06 198 SER A N 1
ATOM 1538 C CA . SER A 1 198 ? 21.966 -9.186 -27.645 1.00 91.06 198 SER A CA 1
ATOM 1539 C C . SER A 1 198 ? 22.439 -7.730 -27.558 1.00 91.06 198 SER A C 1
ATOM 1541 O O . SER A 1 198 ? 23.527 -7.467 -27.053 1.00 91.06 198 SER A O 1
ATOM 1543 N N . GLY A 1 199 ? 21.615 -6.768 -27.990 1.00 90.88 199 GLY A N 1
ATOM 1544 C CA . GLY A 1 199 ? 21.920 -5.340 -27.834 1.00 90.88 199 GLY A CA 1
ATOM 1545 C C . GLY A 1 199 ? 21.979 -4.882 -26.370 1.00 90.88 199 GLY A C 1
ATOM 1546 O O . GLY A 1 199 ? 22.831 -4.075 -26.009 1.00 90.88 199 GLY A O 1
ATOM 1547 N N . LEU A 1 200 ? 21.106 -5.420 -25.516 1.00 93.12 200 LEU A N 1
ATOM 1548 C CA . LEU A 1 200 ? 21.101 -5.142 -24.077 1.00 93.12 200 LEU A CA 1
ATOM 1549 C C . LEU A 1 200 ? 22.312 -5.765 -23.369 1.00 93.12 200 LEU A C 1
ATOM 1551 O O . LEU A 1 200 ? 22.964 -5.090 -22.576 1.00 93.12 200 LEU A O 1
ATOM 1555 N N . GLU A 1 201 ? 22.650 -7.016 -23.687 1.00 93.19 201 GLU A N 1
ATOM 1556 C CA . GLU A 1 201 ? 23.842 -7.700 -23.161 1.00 93.19 201 GLU A CA 1
ATOM 1557 C C . GLU A 1 201 ? 25.127 -6.960 -23.545 1.00 93.19 201 GLU A C 1
ATOM 1559 O O . GLU A 1 201 ? 26.008 -6.774 -22.707 1.00 93.19 201 GLU A O 1
ATOM 1564 N N . ALA A 1 202 ? 25.205 -6.455 -24.781 1.00 92.88 202 ALA A N 1
ATOM 1565 C CA . ALA A 1 202 ? 26.324 -5.633 -25.238 1.00 92.88 202 ALA A CA 1
ATOM 1566 C C . ALA A 1 202 ? 26.453 -4.304 -24.468 1.00 92.88 202 ALA A C 1
ATOM 1568 O O . ALA A 1 202 ? 27.545 -3.746 -24.392 1.00 92.88 202 ALA A O 1
ATOM 1569 N N . ALA A 1 203 ? 25.363 -3.809 -23.873 1.00 91.88 203 ALA A N 1
ATOM 1570 C CA . ALA A 1 203 ? 25.362 -2.642 -22.992 1.00 91.88 203 ALA A CA 1
ATOM 1571 C C . ALA A 1 203 ? 25.580 -3.003 -21.508 1.00 91.88 203 ALA A C 1
ATOM 1573 O O . ALA A 1 203 ? 25.352 -2.167 -20.635 1.00 91.88 203 ALA A O 1
ATOM 1574 N N . SER A 1 204 ? 26.028 -4.227 -21.216 1.00 92.31 204 SER A N 1
ATOM 1575 C CA . SER A 1 204 ? 26.281 -4.753 -19.867 1.00 92.31 204 SER A CA 1
ATOM 1576 C C . SER A 1 204 ? 25.027 -4.985 -19.016 1.00 92.31 204 SER A C 1
ATOM 1578 O O . SER A 1 204 ? 25.132 -5.095 -17.795 1.00 92.31 204 SER A O 1
ATOM 1580 N N . TRP A 1 205 ? 23.840 -5.096 -19.622 1.00 94.75 205 TRP A N 1
ATOM 1581 C CA . TRP A 1 205 ? 22.642 -5.500 -18.886 1.00 94.75 205 TRP A CA 1
ATOM 1582 C C . TRP A 1 205 ? 22.623 -7.007 -18.615 1.00 94.75 205 TRP A C 1
ATOM 1584 O O . TRP A 1 205 ? 22.674 -7.823 -19.534 1.00 94.75 205 TRP A O 1
ATOM 1594 N N . MET A 1 206 ? 22.420 -7.390 -17.355 1.00 94.75 206 MET A N 1
ATOM 1595 C CA . MET A 1 206 ? 22.051 -8.752 -16.981 1.00 94.75 206 MET A CA 1
ATOM 1596 C C . MET A 1 206 ? 20.559 -8.975 -17.204 1.00 94.75 206 MET A C 1
ATOM 1598 O O . MET A 1 206 ? 19.715 -8.468 -16.460 1.00 94.75 206 MET A O 1
ATOM 1602 N N . ILE A 1 207 ? 20.233 -9.775 -18.212 1.00 92.62 207 ILE A N 1
ATOM 1603 C CA . ILE A 1 207 ? 18.850 -10.038 -18.595 1.00 92.62 207 ILE A CA 1
ATOM 1604 C C . ILE A 1 207 ? 18.226 -11.094 -17.679 1.00 92.62 207 ILE A C 1
ATOM 1606 O O . ILE A 1 207 ? 18.733 -12.208 -17.527 1.00 92.62 207 ILE A O 1
ATOM 1610 N N . LYS A 1 208 ? 17.070 -10.769 -17.100 1.00 92.56 208 LYS A N 1
ATOM 1611 C CA . LYS A 1 208 ? 16.195 -11.711 -16.399 1.00 92.56 208 LYS A CA 1
ATOM 1612 C C . LYS A 1 208 ? 14.862 -11.773 -17.122 1.00 92.56 208 LYS A C 1
ATOM 1614 O O . LYS A 1 208 ? 14.145 -10.783 -17.204 1.00 92.56 208 LYS A O 1
ATOM 1619 N N . THR A 1 209 ? 14.533 -12.944 -17.658 1.00 88.88 209 THR A N 1
ATOM 1620 C CA . THR A 1 209 ? 13.225 -13.130 -18.291 1.00 88.88 209 THR A CA 1
ATOM 1621 C C . THR A 1 209 ? 12.159 -13.262 -17.207 1.00 88.88 209 THR A C 1
ATOM 1623 O O . THR A 1 209 ? 12.319 -14.062 -16.285 1.00 88.88 209 THR A O 1
ATOM 1626 N N . ILE A 1 210 ? 11.094 -12.473 -17.308 1.00 85.56 210 ILE A N 1
ATOM 1627 C CA . ILE A 1 210 ? 9.942 -12.512 -16.410 1.00 85.56 210 ILE A CA 1
ATOM 1628 C C . ILE A 1 210 ? 8.686 -12.911 -17.175 1.00 85.56 210 ILE A C 1
ATOM 1630 O O . ILE A 1 210 ? 8.488 -12.534 -18.329 1.00 85.56 210 ILE A O 1
ATOM 1634 N N . GLN A 1 211 ? 7.804 -13.647 -16.505 1.00 78.19 211 GLN A N 1
ATOM 1635 C CA . GLN A 1 211 ? 6.456 -13.891 -17.000 1.00 78.19 211 GLN A CA 1
ATOM 1636 C C . GLN A 1 211 ? 5.502 -12.869 -16.397 1.00 78.19 211 GLN A C 1
ATOM 1638 O O . GLN A 1 211 ? 5.474 -12.645 -15.184 1.00 78.19 211 GLN A O 1
ATOM 1643 N N . ARG A 1 212 ? 4.708 -12.227 -17.256 1.00 69.19 212 ARG A N 1
ATOM 1644 C CA . ARG A 1 212 ? 3.733 -11.234 -16.815 1.00 69.19 212 ARG A CA 1
ATOM 1645 C C . ARG A 1 212 ? 2.619 -11.914 -16.027 1.00 69.19 212 ARG A C 1
ATOM 1647 O O . ARG A 1 212 ? 1.881 -12.732 -16.572 1.00 69.19 212 ARG A O 1
ATOM 1654 N N . ILE A 1 213 ? 2.404 -11.466 -14.795 1.00 67.56 213 ILE A N 1
ATOM 1655 C CA . ILE A 1 213 ? 1.170 -11.754 -14.064 1.00 67.56 213 ILE A CA 1
ATOM 1656 C C . ILE A 1 213 ? 0.065 -10.909 -14.707 1.00 67.56 213 ILE A C 1
ATOM 1658 O O . ILE A 1 213 ? 0.006 -9.693 -14.525 1.00 67.56 213 ILE A O 1
ATOM 1662 N N . ARG A 1 214 ? -0.773 -11.542 -15.534 1.00 60.53 214 ARG A N 1
ATOM 1663 C CA . ARG A 1 214 ? -1.845 -10.860 -16.283 1.00 60.53 214 ARG A CA 1
ATOM 1664 C C . ARG A 1 214 ? -3.060 -10.532 -15.408 1.00 60.53 214 ARG A C 1
ATOM 1666 O O . ARG A 1 214 ? -3.783 -9.595 -15.724 1.00 60.53 214 ARG A O 1
ATOM 1673 N N . ASN A 1 215 ? -3.258 -11.261 -14.308 1.00 44.59 215 ASN A N 1
ATOM 1674 C CA . ASN A 1 215 ? -4.333 -11.035 -13.346 1.00 44.59 215 ASN A CA 1
ATOM 1675 C C . ASN A 1 215 ? -3.934 -11.572 -11.960 1.00 44.59 215 ASN A C 1
ATOM 1677 O O . ASN A 1 215 ? -3.474 -12.703 -11.841 1.00 44.59 215 ASN A O 1
ATOM 1681 N N . ILE A 1 216 ? -4.139 -10.783 -10.904 1.00 44.34 216 ILE A N 1
ATOM 1682 C CA . ILE A 1 216 ? -3.875 -11.209 -9.520 1.00 44.34 216 ILE A CA 1
ATOM 1683 C C . ILE A 1 216 ? -4.897 -12.256 -9.047 1.00 44.34 216 ILE A C 1
ATOM 1685 O O . ILE A 1 216 ? -4.563 -13.068 -8.189 1.00 44.34 216 ILE A O 1
ATOM 1689 N N . GLN A 1 217 ? -6.112 -12.295 -9.610 1.00 46.50 217 GLN A N 1
ATOM 1690 C CA . GLN A 1 217 ? -7.129 -13.287 -9.221 1.00 46.50 217 GLN A CA 1
ATOM 1691 C C . GLN A 1 217 ? -6.754 -14.731 -9.602 1.00 46.50 217 GLN A C 1
ATOM 1693 O O . GLN A 1 217 ? -7.173 -15.659 -8.918 1.00 46.50 217 GLN A O 1
ATOM 1698 N N . GLU A 1 218 ? -5.921 -14.930 -10.625 1.00 39.47 218 GLU A N 1
ATOM 1699 C CA . GLU A 1 218 ? -5.438 -16.257 -11.052 1.00 39.47 218 GLU A CA 1
ATOM 1700 C C . GLU A 1 218 ? -4.514 -16.910 -10.009 1.00 39.47 218 GLU A C 1
ATOM 1702 O O . GLU A 1 218 ? -4.543 -18.122 -9.807 1.00 39.47 218 GLU A O 1
ATOM 1707 N N . ILE A 1 219 ? -3.737 -16.104 -9.274 1.00 49.41 219 ILE A N 1
ATOM 1708 C CA . ILE A 1 219 ? -2.800 -16.601 -8.251 1.00 49.41 219 ILE A CA 1
ATOM 1709 C C . ILE A 1 219 ? -3.560 -17.214 -7.061 1.00 49.41 219 ILE A C 1
ATOM 1711 O O . ILE A 1 219 ? -3.104 -18.188 -6.464 1.00 49.41 219 ILE A O 1
ATOM 1715 N N . TRP A 1 220 ? -4.749 -16.692 -6.744 1.00 41.25 220 TRP A N 1
ATOM 1716 C CA . TRP A 1 220 ? -5.588 -17.213 -5.660 1.00 41.25 220 TRP A CA 1
ATOM 1717 C C . TRP A 1 220 ? -6.261 -18.545 -6.009 1.00 41.25 220 TRP A C 1
ATOM 1719 O O . TRP A 1 220 ? -6.479 -19.359 -5.114 1.00 41.25 220 TRP A O 1
ATOM 1729 N N . PHE A 1 221 ? -6.544 -18.805 -7.290 1.00 41.34 221 PHE A N 1
ATOM 1730 C CA . PHE A 1 221 ? -7.183 -20.052 -7.722 1.00 41.34 221 PHE A CA 1
ATOM 1731 C C . PHE A 1 221 ? -6.256 -21.267 -7.610 1.00 41.34 221 PHE A C 1
ATOM 1733 O O . PHE A 1 221 ? -6.703 -22.346 -7.225 1.00 41.34 221 PHE A O 1
ATOM 1740 N N . HIS A 1 222 ? -4.962 -21.101 -7.891 1.00 39.97 222 HIS A N 1
ATOM 1741 C CA . HIS A 1 222 ? -4.005 -22.206 -7.792 1.00 39.97 222 HIS A CA 1
ATOM 1742 C C . HIS A 1 222 ? -3.678 -22.603 -6.348 1.00 39.97 222 HIS A C 1
ATOM 1744 O O . HIS A 1 222 ? -3.388 -23.769 -6.095 1.00 39.97 222 HIS A O 1
ATOM 1750 N N . HIS A 1 223 ? -3.753 -21.666 -5.398 1.00 39.62 223 HIS A N 1
ATOM 1751 C CA . HIS A 1 223 ? -3.486 -21.965 -3.990 1.00 39.62 223 HIS A CA 1
ATOM 1752 C C . HIS A 1 223 ? -4.671 -22.660 -3.296 1.00 39.62 223 HIS A C 1
ATOM 1754 O O . HIS A 1 223 ? -4.456 -23.515 -2.447 1.00 39.62 223 HIS A O 1
ATOM 1760 N N . PHE A 1 224 ? -5.915 -22.361 -3.691 1.00 33.19 224 PHE A N 1
ATOM 1761 C CA . PHE A 1 224 ? -7.114 -22.920 -3.046 1.00 33.19 224 PHE A CA 1
ATOM 1762 C C . PHE A 1 224 ? -7.460 -24.360 -3.468 1.00 33.19 224 PHE A C 1
ATOM 1764 O O . PHE A 1 224 ? -8.194 -25.047 -2.764 1.00 33.19 224 PHE A O 1
ATOM 1771 N N . ARG A 1 225 ? -6.945 -24.845 -4.607 1.00 31.83 225 ARG A N 1
ATOM 1772 C CA . ARG A 1 225 ? -7.312 -26.168 -5.150 1.00 31.83 225 ARG A CA 1
ATOM 1773 C C . ARG A 1 225 ? -6.620 -27.351 -4.462 1.00 31.83 225 ARG A C 1
ATOM 1775 O O . ARG A 1 225 ? -6.995 -28.485 -4.721 1.00 31.83 225 ARG A O 1
ATOM 1782 N N . ILE A 1 226 ? -5.620 -27.112 -3.612 1.00 36.06 226 ILE A N 1
ATOM 1783 C CA . ILE A 1 226 ? -4.877 -28.193 -2.940 1.00 36.06 226 ILE A CA 1
ATOM 1784 C C . ILE A 1 226 ? -5.552 -28.633 -1.623 1.00 36.06 226 ILE A C 1
ATOM 1786 O O . ILE A 1 226 ? -5.322 -29.748 -1.180 1.00 36.06 226 ILE A O 1
ATOM 1790 N N . GLU A 1 227 ? -6.442 -27.828 -1.028 1.00 36.38 227 GLU A N 1
ATOM 1791 C CA . GLU A 1 227 ? -7.074 -28.149 0.273 1.00 36.38 227 GLU A CA 1
ATOM 1792 C C . GLU A 1 227 ? -8.463 -28.806 0.184 1.00 36.38 227 GLU A C 1
ATOM 1794 O O . GLU A 1 227 ? -9.123 -28.984 1.202 1.00 36.38 227 GLU A O 1
ATOM 1799 N N . SER A 1 228 ? -8.948 -29.165 -1.005 1.00 38.22 228 SER A N 1
ATOM 1800 C CA . SER A 1 228 ? -10.292 -29.746 -1.148 1.00 38.22 228 SER A CA 1
ATOM 1801 C C . SER A 1 228 ? -10.294 -30.969 -2.055 1.00 38.22 228 SER A C 1
ATOM 1803 O O . SER A 1 228 ? -10.787 -30.898 -3.174 1.00 38.22 228 SER A O 1
ATOM 1805 N N . PHE A 1 229 ? -9.745 -32.090 -1.579 1.00 33.97 229 PHE A N 1
ATOM 1806 C CA . PHE A 1 229 ? -10.129 -33.423 -2.052 1.00 33.97 229 PHE A CA 1
ATOM 1807 C C . PHE A 1 229 ? -9.791 -34.499 -1.001 1.00 33.97 229 PHE A C 1
ATOM 1809 O O . PHE A 1 229 ? -8.738 -34.417 -0.377 1.00 33.97 229 PHE A O 1
ATOM 1816 N N . GLU A 1 230 ? -10.694 -35.477 -0.869 1.00 33.94 230 GLU A N 1
ATOM 1817 C CA . GLU A 1 230 ? -10.724 -36.655 0.029 1.00 33.94 230 GLU A CA 1
ATOM 1818 C C . GLU A 1 230 ? -11.392 -36.499 1.409 1.00 33.94 230 GLU A C 1
ATOM 1820 O O . GLU A 1 230 ? -10.755 -36.479 2.456 1.00 33.94 230 GLU A O 1
ATOM 1825 N N . GLU A 1 231 ? -12.727 -36.519 1.388 1.00 32.59 231 GLU A N 1
ATOM 1826 C CA . GLU A 1 231 ? -13.520 -37.261 2.377 1.00 32.59 231 GLU A CA 1
ATOM 1827 C C . GLU A 1 231 ? -14.675 -37.936 1.606 1.00 32.59 231 GLU A C 1
ATOM 1829 O O . GLU A 1 231 ? -15.780 -37.405 1.509 1.00 32.59 231 GLU A O 1
ATOM 1834 N N . GLU A 1 232 ? -14.386 -39.062 0.937 1.00 34.78 232 GLU A N 1
ATOM 1835 C CA . GLU A 1 232 ? -15.438 -39.972 0.466 1.00 34.78 232 GLU A CA 1
ATOM 1836 C C . GLU A 1 232 ? -15.914 -40.793 1.665 1.00 34.78 232 GLU A C 1
ATOM 1838 O O . GLU A 1 232 ? -15.146 -41.498 2.317 1.00 34.78 232 GLU A O 1
ATOM 1843 N N . THR A 1 233 ? -17.194 -40.639 1.984 1.00 33.25 233 THR A N 1
ATOM 1844 C CA . THR A 1 233 ? -17.913 -41.446 2.963 1.00 33.25 233 THR A CA 1
ATOM 1845 C C . THR A 1 233 ? -18.491 -42.651 2.225 1.00 33.25 233 THR A C 1
ATOM 1847 O O . THR A 1 233 ? -19.334 -42.496 1.346 1.00 33.25 233 THR A O 1
ATOM 1850 N N . GLU A 1 234 ? -18.003 -43.848 2.556 1.00 35.59 234 GLU A N 1
ATOM 1851 C CA . GLU A 1 234 ? -18.621 -45.121 2.176 1.00 35.59 234 GLU A CA 1
ATOM 1852 C C . GLU A 1 234 ? -19.979 -45.247 2.889 1.00 35.59 234 GLU A C 1
ATOM 1854 O O . GLU A 1 234 ? -20.037 -45.485 4.098 1.00 35.59 234 GLU A O 1
ATOM 1859 N N . GLU A 1 235 ? -21.079 -45.092 2.151 1.00 37.94 235 GLU A N 1
ATOM 1860 C CA . GLU A 1 235 ? -22.387 -45.609 2.559 1.00 37.94 235 GLU A CA 1
ATOM 1861 C C . GLU A 1 235 ? -22.577 -47.004 1.949 1.00 37.94 235 GLU A C 1
ATOM 1863 O O . GLU A 1 235 ? -22.527 -47.194 0.735 1.00 37.94 235 GLU A O 1
ATOM 1868 N N . ASN A 1 236 ? -22.748 -47.982 2.839 1.00 36.09 236 ASN A N 1
ATOM 1869 C CA . ASN A 1 236 ? -23.025 -49.381 2.542 1.00 36.09 236 ASN A CA 1
ATOM 1870 C C . ASN A 1 236 ? -24.411 -49.539 1.898 1.00 36.09 236 ASN A C 1
ATOM 1872 O O . ASN A 1 236 ? -25.418 -49.218 2.531 1.00 36.09 236 ASN A O 1
ATOM 1876 N N . GLU A 1 237 ? -24.467 -50.121 0.700 1.00 40.78 237 GLU A N 1
ATOM 1877 C CA . GLU A 1 237 ? -25.682 -50.745 0.174 1.00 40.78 237 GLU A CA 1
ATOM 1878 C C . GLU A 1 237 ? -25.754 -52.194 0.676 1.00 40.78 237 GLU A C 1
ATOM 1880 O O . GLU A 1 237 ? -24.974 -53.063 0.287 1.00 40.78 237 GLU A O 1
ATOM 1885 N N . GLU A 1 238 ? -26.689 -52.429 1.593 1.00 44.31 238 GLU A N 1
ATOM 1886 C CA . GLU A 1 238 ? -27.154 -53.743 2.022 1.00 44.31 238 GLU A CA 1
ATOM 1887 C C . GLU A 1 238 ? -28.412 -54.085 1.212 1.00 44.31 238 GLU A C 1
ATOM 1889 O O . GLU A 1 238 ? -29.529 -53.822 1.644 1.00 44.31 238 GLU A O 1
ATOM 1894 N N . GLU A 1 239 ? -28.229 -54.660 0.025 1.00 40.44 239 GLU A N 1
ATOM 1895 C CA . GLU A 1 239 ? -29.247 -55.438 -0.687 1.00 40.44 239 GLU A CA 1
ATOM 1896 C C . GLU A 1 239 ? -28.527 -56.565 -1.436 1.00 40.44 239 GLU A C 1
ATOM 1898 O O . GLU A 1 239 ? -27.873 -56.319 -2.441 1.00 40.44 239 GLU A O 1
ATOM 1903 N N . ASP A 1 240 ? -28.604 -57.799 -0.932 1.00 37.12 240 ASP A N 1
ATOM 1904 C CA . ASP A 1 240 ? -29.047 -58.899 -1.787 1.00 37.12 240 ASP A CA 1
ATOM 1905 C C . ASP A 1 240 ? -29.369 -60.184 -1.017 1.00 37.12 240 ASP A C 1
ATOM 1907 O O . ASP A 1 240 ? -28.795 -60.537 0.017 1.00 37.12 240 ASP A O 1
ATOM 1911 N N . MET A 1 241 ? -30.375 -60.826 -1.594 1.00 36.97 241 MET A N 1
ATOM 1912 C CA . MET A 1 241 ? -31.010 -62.105 -1.316 1.00 36.97 241 MET A CA 1
ATOM 1913 C C . MET A 1 241 ? -30.155 -63.287 -1.776 1.00 36.97 241 MET A C 1
ATOM 1915 O O . MET A 1 241 ? -29.494 -63.167 -2.830 1.00 36.97 241 MET A O 1
#

Foldseek 3Di:
DEEDDDDDDDDDDDDDDDDPPPPPDDDDDDDDQDADDAPLDDAQEYEYEADDDPDPCRVPPPVNVSRLLNSLVNLLPGPDQHWHKYKYQAQDDRDCVLFPPVQFDDDDRRITIGGDGNPVSNVVSPDDDDDVSVPPPPPDDDPCDDPDPPQDEAEEEDEDDLVCLVVLLVVLVVCVVVVDPHAAEYEYEPNHDPVSVVSNVVSRYDYDYDDDPPDPVVVVVVVPVVPDDDDDDDDDDPDDD

Sequence (241 aa):
MKVIDKETETRENQGIEGIDEEEESEVPVCPSLPKLKGPGIRLDLIAVKLPCRNEGNWSRDVARLHLQIAAAGLAASSKGLYPAHLLFVTKCFPIPNLFRCKELVAREGNAWLYKPNLNPLREKVQLPVGSRELALPLRGNEMVYSRNMHREAYATILHSAHVYVCGAIAAAQSIQMSGSTRDLIILVDETISGYHRSGLEAASWMIKTIQRIRNIQEIWFHHFRIESFEEETEENEEEDM

Secondary structure (DSSP, 8-state):
-EEE----------------TT--S----PPPPPPPPP-SS--SEEEEE-----STTGGG-HHHHHHHHHHHHHHHTS-SSPPPEEEEE-SSPP-TTTS-GGGEEEEETTEEEE---HHHHHHHHHS--SHHHHS-----------------EEEEEE-S-GGGHHHHHHHHHHHHHTT--SEEEEEE-TTS-HHHHHHHHHTT-EEEE------HHHHHHHHHTTS--------------

pLDDT: mean 71.07, std 21.7, range [27.52, 95.75]

Mean predicted aligned error: 18.75 Å